Protein AF-D6Y9U5-F1 (afdb_monomer)

Nearest PDB structures (foldseek):
  7osi-assembly1_D  TM=5.802E-01  e=1.012E-02  Stutzerimonas stutzeri ATCC 14405 = CCUG 16156
  7o12-assembly1_E  TM=5.064E-01  e=4.466E-02  Stutzerimonas stutzeri ATCC 14405 = CCUG 16156
  8wtm-assembly1_A  TM=4.945E-01  e=1.383E+00  Arabidopsis thaliana
  8wto-assembly1_B  TM=4.761E-01  e=1.320E+00  Arabidopsis thaliana

Structure (mmCIF, N/CA/C/O backbone):
data_AF-D6Y9U5-F1
#
_entry.id   AF-D6Y9U5-F1
#
loop_
_atom_site.group_PDB
_atom_site.id
_atom_site.type_symbol
_atom_site.label_atom_id
_atom_site.label_alt_id
_atom_site.label_comp_id
_atom_site.label_asym_id
_atom_site.label_entity_id
_atom_site.label_seq_id
_atom_site.pdbx_PDB_ins_code
_atom_site.Cartn_x
_atom_site.Cartn_y
_atom_site.Cartn_z
_atom_site.occupancy
_atom_site.B_iso_or_equiv
_atom_site.auth_seq_id
_atom_site.auth_comp_id
_atom_site.auth_asym_id
_atom_site.auth_atom_id
_atom_site.pdbx_PDB_model_num
ATOM 1 N N . MET A 1 1 ? 11.293 12.606 24.340 1.00 44.22 1 MET A N 1
ATOM 2 C CA . MET A 1 1 ? 10.925 11.360 23.631 1.00 44.22 1 MET A CA 1
ATOM 3 C C . MET A 1 1 ? 11.020 10.216 24.625 1.00 44.22 1 MET A C 1
ATOM 5 O O . MET A 1 1 ? 12.122 9.838 24.990 1.00 44.22 1 MET A O 1
ATOM 9 N N . THR A 1 2 ? 9.896 9.723 25.141 1.00 50.06 2 THR A N 1
ATOM 10 C CA . THR A 1 2 ? 9.886 8.520 25.984 1.00 50.06 2 THR A CA 1
ATOM 11 C C . THR A 1 2 ? 10.223 7.314 25.112 1.00 50.06 2 THR A C 1
ATOM 13 O O . THR A 1 2 ? 9.558 7.066 24.105 1.00 50.06 2 THR A O 1
ATOM 16 N N . ILE A 1 3 ? 11.300 6.607 25.453 1.00 57.22 3 ILE A N 1
ATOM 17 C CA . ILE A 1 3 ? 11.737 5.406 24.739 1.00 57.22 3 ILE A CA 1
ATOM 18 C C . ILE A 1 3 ? 10.638 4.361 24.918 1.00 57.22 3 ILE A C 1
ATOM 20 O O . ILE A 1 3 ? 10.357 3.916 26.029 1.00 57.22 3 ILE A O 1
ATOM 24 N N . VAL A 1 4 ? 9.954 4.026 23.827 1.00 68.69 4 VAL A N 1
ATOM 25 C CA . VAL A 1 4 ? 8.901 3.012 23.846 1.00 68.69 4 VAL A CA 1
ATOM 26 C C . VAL A 1 4 ? 9.566 1.646 24.051 1.00 68.69 4 VAL A C 1
ATOM 28 O O . VAL A 1 4 ? 10.447 1.300 23.261 1.00 68.69 4 VAL A O 1
ATOM 31 N N . PRO A 1 5 ? 9.173 0.861 25.071 1.00 82.44 5 PRO A N 1
ATOM 32 C CA . PRO A 1 5 ? 9.830 -0.405 25.372 1.00 82.44 5 PRO A CA 1
ATOM 33 C C . PRO A 1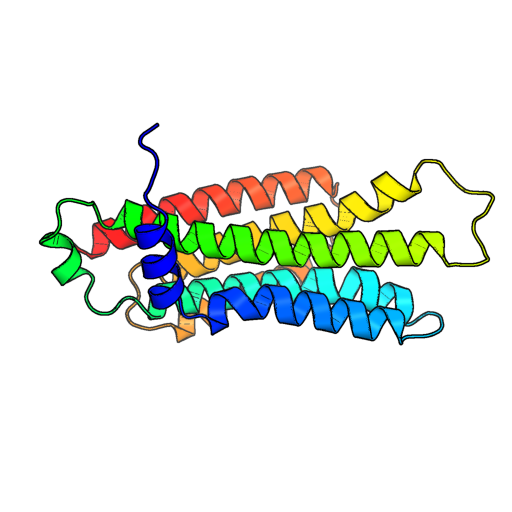 5 ? 9.652 -1.412 24.230 1.00 82.44 5 PRO A C 1
ATOM 35 O O . PRO A 1 5 ? 8.588 -1.499 23.614 1.00 82.44 5 PRO A O 1
ATOM 38 N N . VAL A 1 6 ? 10.693 -2.205 23.964 1.00 81.56 6 VAL A N 1
ATOM 39 C CA . VAL A 1 6 ? 10.717 -3.226 22.896 1.00 81.56 6 VAL A CA 1
ATOM 40 C C . VAL A 1 6 ? 9.576 -4.236 23.052 1.00 81.56 6 VAL A C 1
ATOM 42 O O . VAL A 1 6 ? 8.994 -4.688 22.065 1.00 81.56 6 VAL A O 1
ATOM 45 N N . GLU A 1 7 ? 9.195 -4.545 24.292 1.00 86.31 7 GLU A N 1
ATOM 46 C CA . GLU A 1 7 ? 8.076 -5.440 24.589 1.00 86.31 7 GLU A CA 1
ATOM 47 C C . GLU A 1 7 ? 6.741 -4.926 24.047 1.00 86.31 7 GLU A C 1
ATOM 49 O O . GLU A 1 7 ? 5.935 -5.716 23.549 1.00 86.31 7 GLU A O 1
ATOM 54 N N . LEU A 1 8 ? 6.533 -3.605 24.058 1.00 83.56 8 LEU A N 1
ATOM 55 C CA . LEU A 1 8 ? 5.323 -2.997 23.516 1.00 83.56 8 LEU A CA 1
ATOM 56 C C . LEU A 1 8 ? 5.253 -3.178 22.001 1.00 83.56 8 LEU A C 1
ATOM 58 O O . LEU A 1 8 ? 4.217 -3.576 21.475 1.00 83.56 8 LEU A O 1
ATOM 62 N N . TRP A 1 9 ? 6.363 -2.956 21.296 1.00 82.81 9 TRP A N 1
ATOM 63 C CA . TRP A 1 9 ? 6.421 -3.188 19.853 1.00 82.81 9 TRP A CA 1
ATOM 64 C C . TRP A 1 9 ? 6.192 -4.656 19.504 1.00 82.81 9 TRP A C 1
ATOM 66 O O . TRP A 1 9 ? 5.415 -4.959 18.601 1.00 82.81 9 TRP A O 1
ATOM 76 N N . ARG A 1 10 ? 6.784 -5.580 20.266 1.00 85.56 10 ARG A N 1
ATOM 77 C CA . ARG A 1 10 ? 6.560 -7.020 20.087 1.00 85.56 10 ARG A CA 1
ATOM 78 C C . ARG A 1 10 ? 5.093 -7.401 20.308 1.00 85.56 10 ARG A C 1
ATOM 80 O O . ARG A 1 10 ? 4.568 -8.242 19.576 1.00 85.56 10 ARG A O 1
ATOM 87 N N . HIS A 1 11 ? 4.433 -6.797 21.295 1.00 85.12 11 HIS A N 1
ATOM 88 C CA . HIS A 1 11 ? 3.010 -7.006 21.548 1.00 85.12 11 HIS A CA 1
ATOM 89 C C . HIS A 1 11 ? 2.147 -6.496 20.385 1.00 85.12 11 HIS A C 1
ATOM 91 O O . HIS A 1 11 ? 1.283 -7.226 19.894 1.00 85.12 11 HIS A O 1
ATOM 97 N N . GLU A 1 12 ? 2.416 -5.286 19.894 1.00 84.62 12 GLU A N 1
ATOM 98 C CA . GLU A 1 12 ? 1.674 -4.704 18.771 1.00 84.62 12 GLU A CA 1
ATOM 99 C C . GLU A 1 12 ? 1.878 -5.498 17.475 1.00 84.62 12 GLU A C 1
ATOM 101 O O . GLU A 1 12 ? 0.910 -5.760 16.762 1.00 84.62 12 GLU A O 1
ATOM 106 N N . MET A 1 13 ? 3.092 -5.995 17.210 1.00 84.12 13 MET A N 1
ATOM 107 C CA . MET A 1 13 ? 3.358 -6.867 16.058 1.00 84.12 13 MET A CA 1
ATOM 108 C C . MET A 1 13 ? 2.510 -8.145 16.085 1.00 84.12 13 MET A C 1
ATOM 110 O O . MET A 1 13 ? 1.981 -8.559 15.053 1.00 84.12 13 MET A O 1
ATOM 114 N N . ARG A 1 14 ? 2.335 -8.765 17.262 1.00 84.88 14 ARG A N 1
ATOM 115 C CA . ARG A 1 14 ? 1.472 -9.950 17.405 1.00 84.88 14 ARG A CA 1
ATOM 116 C C . ARG A 1 14 ? 0.004 -9.618 17.141 1.00 84.88 14 ARG A C 1
ATOM 118 O O . ARG A 1 14 ? -0.688 -10.428 16.527 1.00 84.88 14 ARG A O 1
ATOM 125 N N . ARG A 1 15 ? -0.460 -8.435 17.560 1.00 82.94 15 ARG A N 1
ATOM 126 C CA . ARG A 1 15 ? -1.848 -7.990 17.352 1.00 82.94 15 ARG A CA 1
ATOM 127 C C . ARG A 1 15 ? -2.155 -7.616 15.903 1.00 82.94 15 ARG A C 1
ATOM 129 O O . ARG A 1 15 ? -3.213 -8.004 15.415 1.00 82.94 15 ARG A O 1
ATOM 136 N N . CYS A 1 16 ? -1.227 -6.973 15.190 1.00 82.31 16 CYS A N 1
ATOM 137 C CA . CYS A 1 16 ? -1.361 -6.725 13.746 1.00 82.31 16 CYS A CA 1
ATOM 138 C C . CYS A 1 16 ? -1.531 -8.027 12.945 1.00 82.31 16 CYS A C 1
ATOM 140 O O . CYS A 1 16 ? -2.147 -8.037 11.882 1.00 82.31 16 CYS A O 1
ATOM 142 N N . GLY A 1 17 ? -1.006 -9.134 13.475 1.00 83.56 17 GLY A N 1
ATOM 143 C CA . GLY A 1 17 ? -0.941 -10.419 12.804 1.00 83.56 17 GLY A CA 1
ATOM 144 C C . GLY A 1 17 ? 0.347 -10.520 11.980 1.00 83.56 17 GLY A C 1
ATOM 145 O O . GLY A 1 17 ? 0.605 -9.661 11.135 1.00 83.56 17 GLY A O 1
ATOM 146 N N . PRO A 1 18 ? 1.156 -11.576 12.175 1.00 83.75 18 PRO A N 1
ATOM 147 C CA . PRO A 1 18 ? 2.437 -11.717 11.483 1.00 83.75 18 PRO A CA 1
ATOM 148 C C . PRO A 1 18 ? 2.266 -11.794 9.964 1.00 83.75 18 PRO A C 1
ATOM 150 O O . PRO A 1 18 ? 3.131 -11.328 9.235 1.00 83.75 18 PRO A O 1
ATOM 153 N N . VAL A 1 19 ? 1.126 -12.308 9.490 1.00 87.00 19 VAL A N 1
ATOM 154 C CA . VAL A 1 19 ? 0.792 -12.352 8.063 1.00 87.00 19 VAL A CA 1
ATOM 155 C C . VAL A 1 19 ? 0.717 -10.938 7.487 1.00 87.00 19 VAL A C 1
ATOM 157 O O . VAL A 1 19 ? 1.418 -10.649 6.534 1.00 87.00 19 VAL A O 1
ATOM 160 N N . ALA A 1 20 ? -0.031 -10.014 8.098 1.00 85.50 20 ALA A N 1
ATOM 161 C CA . ALA A 1 20 ? -0.183 -8.658 7.560 1.00 85.50 20 ALA A CA 1
ATOM 162 C C . ALA A 1 20 ? 1.144 -7.878 7.484 1.00 85.50 20 ALA A C 1
ATOM 164 O O . ALA A 1 20 ? 1.321 -7.047 6.598 1.00 85.50 20 ALA A O 1
ATOM 165 N N . LEU A 1 21 ? 2.084 -8.159 8.392 1.00 87.31 21 LEU A N 1
ATOM 166 C CA . LEU A 1 21 ? 3.417 -7.547 8.391 1.00 87.31 21 LEU A CA 1
ATOM 167 C C . LEU A 1 21 ? 4.407 -8.279 7.470 1.00 87.31 21 LEU A C 1
ATOM 169 O O . LEU A 1 21 ? 5.298 -7.650 6.907 1.00 87.31 21 LEU A O 1
ATOM 173 N N . GLY A 1 22 ? 4.260 -9.594 7.307 1.00 87.38 22 GLY A N 1
ATOM 174 C CA . GLY A 1 22 ? 5.133 -10.415 6.470 1.00 87.38 22 GLY A CA 1
ATOM 175 C C . GLY A 1 22 ? 4.792 -10.350 4.982 1.00 87.38 22 GLY A C 1
ATOM 176 O O . GLY A 1 22 ? 5.702 -10.354 4.156 1.00 87.38 22 GLY A O 1
ATOM 177 N N . THR A 1 23 ? 3.508 -10.245 4.621 1.00 88.25 23 THR A N 1
ATOM 178 C CA . THR A 1 23 ? 3.052 -10.289 3.221 1.00 88.25 23 THR A CA 1
ATOM 179 C C . THR A 1 23 ? 3.696 -9.218 2.332 1.00 88.25 23 THR A C 1
ATOM 181 O O . THR A 1 23 ? 4.151 -9.586 1.251 1.00 88.25 23 THR A O 1
ATOM 184 N N . PRO A 1 24 ? 3.821 -7.932 2.731 1.00 87.00 24 PRO A N 1
ATOM 185 C CA . PRO A 1 24 ? 4.478 -6.925 1.892 1.00 87.00 24 PRO A CA 1
ATOM 186 C C . PRO A 1 24 ? 5.929 -7.285 1.550 1.00 87.00 24 PRO A C 1
ATOM 188 O O . PRO A 1 24 ? 6.354 -7.145 0.405 1.00 87.00 24 PRO A O 1
ATOM 191 N N . VAL A 1 25 ? 6.672 -7.801 2.533 1.00 88.56 25 VAL A N 1
ATOM 192 C CA . VAL A 1 25 ? 8.072 -8.215 2.371 1.00 88.56 25 VAL A CA 1
ATOM 193 C C . VAL A 1 25 ? 8.164 -9.484 1.522 1.00 88.56 25 VAL A C 1
ATOM 195 O O . VAL A 1 25 ? 9.002 -9.556 0.630 1.00 88.56 25 VAL A O 1
ATOM 198 N N . ALA A 1 26 ? 7.288 -10.462 1.762 1.00 87.94 26 ALA A N 1
ATOM 199 C CA . ALA A 1 26 ? 7.251 -11.721 1.020 1.00 87.94 26 ALA A CA 1
ATOM 200 C C . ALA A 1 26 ? 6.883 -11.523 -0.458 1.00 87.94 26 ALA A C 1
ATOM 202 O O . ALA A 1 26 ? 7.465 -12.154 -1.336 1.00 87.94 26 ALA A O 1
ATOM 203 N N . VAL A 1 27 ? 5.939 -10.626 -0.753 1.00 87.06 27 VAL A N 1
ATOM 204 C CA . VAL A 1 27 ? 5.572 -10.289 -2.135 1.00 87.06 27 VAL A CA 1
ATOM 205 C C . VAL A 1 27 ? 6.715 -9.550 -2.825 1.00 87.06 27 VAL A C 1
ATOM 207 O O . VAL A 1 27 ? 7.047 -9.880 -3.961 1.00 87.06 27 VAL A O 1
ATOM 210 N N . ALA A 1 28 ? 7.358 -8.601 -2.137 1.00 85.88 28 ALA A N 1
ATOM 211 C CA . ALA A 1 28 ? 8.526 -7.899 -2.661 1.00 85.88 28 ALA A CA 1
ATOM 212 C C . ALA A 1 28 ? 9.696 -8.850 -2.962 1.00 85.88 28 ALA A C 1
ATOM 214 O O . ALA A 1 28 ? 10.287 -8.773 -4.037 1.00 85.88 28 ALA A O 1
ATOM 215 N N . SER A 1 29 ? 10.010 -9.772 -2.048 1.00 86.44 29 SER A N 1
ATOM 216 C CA . SER A 1 29 ? 11.091 -10.740 -2.241 1.00 86.44 29 SER A CA 1
ATOM 217 C C . SER A 1 29 ? 10.769 -11.753 -3.337 1.00 86.44 29 SER A C 1
ATOM 219 O O . SER A 1 29 ? 11.629 -12.039 -4.164 1.00 86.44 29 SER A O 1
ATOM 221 N N . CYS A 1 30 ? 9.531 -12.249 -3.406 1.00 87.00 30 CYS A N 1
ATOM 222 C CA . CYS A 1 30 ? 9.095 -13.144 -4.476 1.00 87.00 30 CYS A CA 1
ATOM 223 C C . CYS A 1 30 ? 9.181 -12.456 -5.845 1.00 87.00 30 CYS A C 1
ATOM 225 O O . CYS A 1 30 ? 9.744 -13.025 -6.778 1.00 87.00 30 CYS A O 1
ATOM 227 N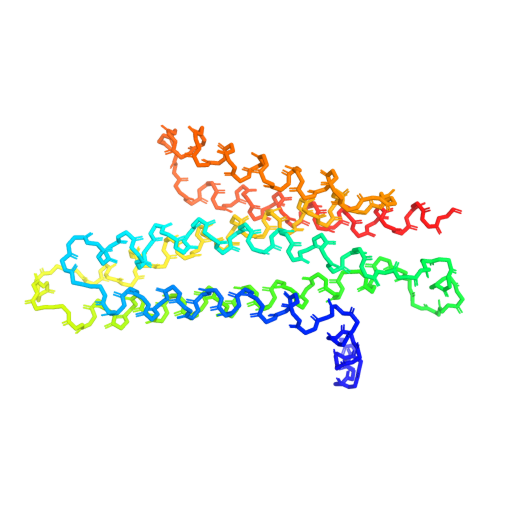 N . ALA A 1 31 ? 8.707 -11.212 -5.955 1.00 82.75 31 ALA A N 1
ATOM 228 C CA . ALA A 1 31 ? 8.798 -10.447 -7.194 1.00 82.75 31 ALA A CA 1
ATOM 229 C C . ALA A 1 31 ? 10.258 -10.190 -7.607 1.00 82.75 31 ALA A C 1
ATOM 231 O O . ALA A 1 31 ? 10.600 -10.375 -8.773 1.00 82.75 31 ALA A O 1
ATOM 232 N N . ALA A 1 32 ? 11.130 -9.850 -6.652 1.00 81.62 32 ALA A N 1
ATOM 233 C CA . ALA A 1 32 ? 12.563 -9.696 -6.897 1.00 81.62 32 ALA A CA 1
ATOM 234 C C . ALA A 1 32 ? 13.213 -11.003 -7.389 1.00 81.62 32 ALA A C 1
ATOM 236 O O . ALA A 1 32 ? 13.952 -10.989 -8.370 1.00 81.62 32 ALA A O 1
ATOM 237 N N . LEU A 1 33 ? 12.908 -12.142 -6.758 1.00 83.75 33 LEU A N 1
ATOM 238 C CA . LEU A 1 33 ? 13.423 -13.453 -7.168 1.00 83.75 33 LEU A CA 1
ATOM 239 C C . LEU A 1 33 ? 12.956 -13.832 -8.577 1.00 83.75 33 LEU A C 1
ATOM 241 O O . LEU A 1 33 ? 13.765 -14.238 -9.408 1.00 83.75 33 LEU A O 1
ATOM 245 N N . VAL A 1 34 ? 11.665 -13.661 -8.866 1.00 82.81 34 VAL A N 1
ATOM 246 C CA . VAL A 1 34 ? 11.098 -13.942 -10.192 1.00 82.81 34 VAL A CA 1
ATOM 247 C C . VAL A 1 34 ? 11.726 -13.039 -11.255 1.00 82.81 34 VAL A C 1
ATOM 249 O O . VAL A 1 34 ? 12.025 -13.510 -12.349 1.00 82.81 34 VAL A O 1
ATOM 252 N N . ALA A 1 35 ? 12.000 -11.772 -10.934 1.00 77.81 35 ALA A N 1
ATOM 253 C CA . ALA A 1 35 ? 12.681 -10.851 -11.838 1.00 77.81 35 ALA A CA 1
ATOM 254 C C . ALA A 1 35 ? 14.135 -11.258 -12.137 1.00 77.81 35 ALA A C 1
ATOM 256 O O . ALA A 1 35 ? 14.588 -11.075 -13.264 1.00 77.81 35 ALA A O 1
ATOM 257 N N . VAL A 1 36 ? 14.860 -11.828 -11.166 1.00 76.94 36 VAL A N 1
ATOM 258 C CA . VAL A 1 36 ? 16.224 -12.359 -11.370 1.00 76.94 36 VAL A CA 1
ATOM 259 C C . VAL A 1 36 ? 16.214 -13.592 -12.274 1.00 76.94 36 VAL A C 1
ATOM 261 O O . VAL A 1 36 ? 17.093 -13.745 -13.117 1.00 76.94 36 VAL A O 1
ATOM 264 N N . MET A 1 37 ? 15.209 -14.455 -12.121 1.00 80.38 37 MET A N 1
ATOM 265 C CA . MET A 1 37 ? 15.053 -15.670 -12.930 1.00 80.38 37 MET A CA 1
ATOM 266 C C . MET A 1 37 ? 14.526 -15.385 -14.344 1.00 80.38 37 MET A C 1
ATOM 268 O O . MET A 1 37 ? 14.593 -16.249 -15.218 1.00 80.38 37 MET A O 1
ATOM 272 N N . ALA A 1 38 ? 13.978 -14.192 -14.580 1.00 77.12 38 ALA A N 1
ATOM 273 C CA . ALA A 1 38 ? 13.418 -13.810 -15.864 1.00 77.12 38 ALA A CA 1
ATOM 274 C C . ALA A 1 38 ? 14.501 -13.333 -16.843 1.00 77.12 38 ALA A C 1
ATOM 276 O O . ALA A 1 38 ? 15.214 -12.361 -16.593 1.00 77.12 38 ALA A O 1
ATOM 277 N N . GLY A 1 39 ? 14.580 -13.990 -18.001 1.00 65.94 39 GLY A N 1
ATOM 278 C CA . GLY A 1 39 ? 15.402 -13.552 -19.129 1.00 65.94 39 GLY A CA 1
ATOM 279 C C . GLY A 1 39 ? 14.677 -12.573 -20.063 1.00 65.94 39 GLY A C 1
ATOM 280 O O . GLY A 1 39 ? 13.447 -12.546 -20.140 1.00 65.94 39 GLY A O 1
ATOM 281 N N . GLY A 1 40 ? 15.456 -11.793 -20.819 1.00 67.81 40 GLY A N 1
ATOM 282 C CA . GLY A 1 40 ? 14.965 -10.940 -21.910 1.00 67.81 40 GLY A CA 1
ATOM 283 C C . GLY A 1 40 ? 14.022 -9.809 -21.475 1.00 67.81 40 GLY A C 1
ATOM 284 O O . GLY A 1 40 ? 14.071 -9.336 -20.340 1.00 67.81 40 GLY A O 1
ATOM 285 N N . GLY A 1 41 ? 13.136 -9.377 -22.382 1.00 63.66 41 GLY A N 1
ATOM 286 C CA . GLY A 1 41 ? 12.218 -8.241 -22.172 1.00 63.66 41 GLY A CA 1
ATOM 287 C C . GLY A 1 41 ? 11.218 -8.404 -21.016 1.00 63.66 41 GLY A C 1
ATOM 288 O O . GLY A 1 41 ? 10.622 -7.427 -20.570 1.00 63.66 41 GLY A O 1
ATOM 289 N N . MET A 1 42 ? 11.064 -9.617 -20.473 1.00 71.69 42 MET A N 1
ATOM 290 C CA . MET A 1 42 ? 10.225 -9.878 -19.297 1.00 71.69 42 MET A CA 1
ATOM 291 C C . MET A 1 42 ? 10.842 -9.314 -18.004 1.00 71.69 42 MET A C 1
ATOM 293 O O . MET A 1 42 ? 10.120 -9.005 -17.053 1.00 71.69 42 MET A O 1
ATOM 297 N N . ARG A 1 43 ? 12.172 -9.146 -17.964 1.00 69.44 43 ARG A N 1
ATOM 298 C CA . ARG A 1 43 ? 12.913 -8.692 -16.780 1.00 69.44 43 ARG A CA 1
ATOM 299 C C . ARG A 1 43 ? 12.512 -7.286 -16.346 1.00 69.44 43 ARG A C 1
ATOM 301 O O . ARG A 1 43 ? 12.295 -7.065 -15.162 1.00 69.44 43 ARG A O 1
ATOM 308 N N . GLU A 1 44 ? 12.347 -6.353 -17.280 1.00 67.62 44 GLU A N 1
ATOM 309 C CA . GLU A 1 44 ? 11.953 -4.971 -16.964 1.00 67.62 44 GLU A CA 1
ATOM 310 C C . GLU A 1 44 ? 10.525 -4.902 -16.397 1.00 67.62 44 GLU A C 1
ATOM 312 O O . GLU A 1 44 ? 10.262 -4.235 -15.392 1.00 67.62 44 GLU A O 1
ATOM 317 N N . PHE A 1 45 ? 9.601 -5.662 -16.992 1.00 70.75 45 PHE A N 1
ATOM 318 C CA . PHE A 1 45 ? 8.227 -5.752 -16.506 1.00 70.75 45 PHE A CA 1
ATOM 319 C C . PHE A 1 45 ? 8.166 -6.318 -15.079 1.00 70.75 45 PHE A C 1
ATOM 321 O O . PHE A 1 45 ? 7.482 -5.751 -14.223 1.00 70.75 45 PHE A O 1
ATOM 328 N N . LEU A 1 46 ? 8.908 -7.395 -14.810 1.00 70.44 46 LEU A N 1
ATOM 329 C CA . LEU A 1 46 ? 8.914 -8.083 -13.517 1.00 70.44 46 LEU A CA 1
ATOM 330 C C . LEU A 1 46 ? 9.720 -7.349 -12.439 1.00 70.44 46 LEU A C 1
ATOM 332 O O . LEU A 1 46 ? 9.346 -7.411 -11.271 1.00 70.44 46 LEU A O 1
ATOM 336 N N . ALA A 1 47 ? 10.784 -6.634 -12.810 1.00 67.38 47 ALA A N 1
ATOM 337 C CA . ALA A 1 47 ? 11.630 -5.903 -11.867 1.00 67.38 47 ALA A CA 1
ATOM 338 C C . ALA A 1 47 ? 11.047 -4.540 -11.468 1.00 67.38 47 ALA A C 1
ATOM 340 O O . ALA A 1 47 ? 11.295 -4.077 -10.356 1.00 67.38 47 ALA A O 1
ATOM 341 N N . VAL A 1 48 ? 10.286 -3.886 -12.356 1.00 67.81 48 VAL A N 1
ATOM 342 C CA . VAL A 1 48 ? 9.886 -2.479 -12.162 1.00 67.81 48 VAL A CA 1
ATOM 343 C C . VAL A 1 48 ? 8.369 -2.293 -12.159 1.00 67.81 48 VAL A C 1
ATOM 345 O O . VAL A 1 48 ? 7.821 -1.719 -11.216 1.00 67.81 48 VAL A O 1
ATOM 348 N N . ARG A 1 49 ? 7.654 -2.792 -13.177 1.00 73.06 49 ARG A N 1
ATOM 349 C CA . ARG A 1 49 ? 6.207 -2.526 -13.322 1.00 73.06 49 ARG A CA 1
ATOM 350 C C . ARG A 1 49 ? 5.342 -3.374 -12.398 1.00 73.06 49 ARG A C 1
ATOM 352 O O . ARG A 1 49 ? 4.463 -2.835 -11.728 1.00 73.06 49 ARG A O 1
ATOM 359 N N . LEU A 1 50 ? 5.592 -4.681 -12.347 1.00 76.25 50 LEU A N 1
ATOM 360 C CA . LEU A 1 50 ? 4.832 -5.607 -11.510 1.00 76.25 50 LEU A CA 1
ATOM 361 C C . LEU A 1 50 ? 4.941 -5.244 -10.015 1.00 76.25 50 LEU A C 1
ATOM 363 O O . LEU A 1 50 ? 3.902 -5.113 -9.364 1.00 76.25 50 LEU A O 1
ATOM 367 N N . PRO A 1 51 ? 6.139 -4.992 -9.452 1.00 72.56 51 PRO A N 1
ATOM 368 C CA . PRO A 1 51 ? 6.264 -4.683 -8.032 1.00 72.56 51 PRO A CA 1
ATOM 369 C C . PRO A 1 51 ? 5.695 -3.304 -7.684 1.00 72.56 51 PRO A C 1
ATOM 371 O O . PRO A 1 51 ? 5.061 -3.148 -6.639 1.00 72.56 51 PRO A O 1
ATOM 374 N N . GLY A 1 52 ? 5.843 -2.328 -8.590 1.00 73.00 52 GLY A N 1
ATOM 375 C CA . GLY A 1 52 ? 5.254 -0.995 -8.451 1.00 73.00 52 GLY A CA 1
ATOM 376 C C . GLY A 1 52 ? 3.722 -0.993 -8.435 1.00 73.00 52 GLY A C 1
ATOM 377 O O . GLY A 1 52 ? 3.118 -0.064 -7.900 1.00 73.00 52 GLY A O 1
ATOM 378 N N . ALA A 1 53 ? 3.085 -2.039 -8.970 1.00 79.81 53 ALA A N 1
ATOM 379 C CA . ALA A 1 53 ? 1.642 -2.245 -8.897 1.00 79.81 53 ALA A CA 1
ATOM 380 C C . ALA A 1 53 ? 1.227 -3.137 -7.715 1.00 79.81 53 ALA A C 1
ATOM 382 O O . ALA A 1 53 ? 0.245 -2.833 -7.041 1.00 79.81 53 ALA A O 1
ATOM 383 N N . LEU A 1 54 ? 1.957 -4.220 -7.435 1.00 85.56 54 LEU A N 1
ATOM 384 C CA . LEU A 1 54 ? 1.574 -5.206 -6.418 1.00 85.56 54 LEU A CA 1
ATOM 385 C C . LEU A 1 54 ? 1.788 -4.715 -4.984 1.00 85.56 54 LEU A C 1
ATOM 387 O O . LEU A 1 54 ? 0.916 -4.920 -4.139 1.00 85.56 54 LEU A O 1
ATOM 391 N N . LEU A 1 55 ? 2.921 -4.066 -4.698 1.00 88.25 55 LEU A N 1
ATOM 392 C CA . LEU A 1 55 ? 3.258 -3.649 -3.334 1.00 88.25 55 LEU A CA 1
ATOM 393 C C . LEU A 1 55 ? 2.211 -2.681 -2.741 1.00 88.25 55 LEU A C 1
ATOM 395 O O . LEU A 1 55 ? 1.756 -2.938 -1.623 1.00 88.25 55 LEU A O 1
ATOM 399 N N . PRO A 1 56 ? 1.739 -1.648 -3.470 1.00 90.38 56 PRO A N 1
ATOM 400 C CA . PRO A 1 56 ? 0.686 -0.760 -2.979 1.00 90.38 56 PRO A CA 1
ATOM 401 C C . PRO A 1 56 ? -0.626 -1.480 -2.678 1.00 90.38 56 PRO A C 1
ATOM 403 O O . PRO A 1 56 ? -1.277 -1.188 -1.673 1.00 90.38 56 PRO A O 1
ATOM 406 N N . LEU A 1 57 ? -1.008 -2.437 -3.526 1.00 91.00 57 LEU A N 1
ATOM 407 C CA . LEU A 1 57 ? -2.241 -3.190 -3.336 1.00 91.00 57 LEU A CA 1
ATOM 408 C C . LEU A 1 57 ? -2.179 -4.033 -2.063 1.00 91.00 57 LEU A C 1
ATOM 410 O O . LEU A 1 57 ? -3.072 -3.963 -1.217 1.00 91.00 57 LEU A O 1
ATOM 414 N N . VAL A 1 58 ? -1.093 -4.790 -1.907 1.00 92.50 58 VAL A N 1
ATOM 415 C CA . VAL A 1 58 ? -0.844 -5.613 -0.720 1.00 92.50 58 VAL A CA 1
ATOM 416 C C . VAL A 1 58 ? -0.808 -4.742 0.532 1.00 92.50 58 VAL A C 1
ATOM 418 O O . VAL A 1 58 ? -1.409 -5.109 1.540 1.00 92.50 58 VAL A O 1
ATOM 421 N N . ALA A 1 59 ? -0.169 -3.573 0.462 1.00 92.38 59 ALA A N 1
ATOM 422 C CA . ALA A 1 59 ? -0.109 -2.620 1.561 1.00 92.38 59 ALA A CA 1
ATOM 423 C C . ALA A 1 59 ? -1.509 -2.148 1.993 1.00 92.38 59 ALA A C 1
ATOM 425 O O . ALA A 1 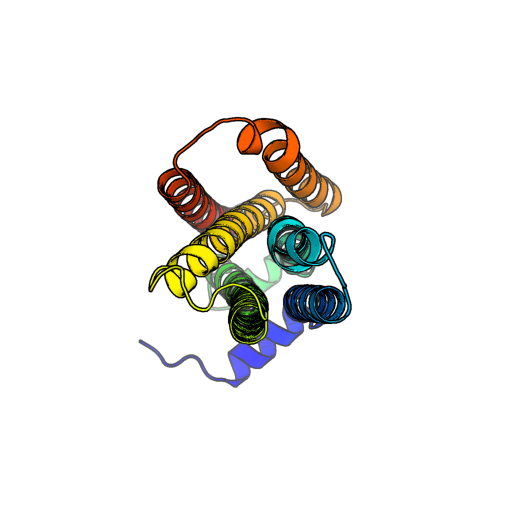59 ? -1.830 -2.191 3.181 1.00 92.38 59 ALA A O 1
ATOM 426 N N . GLY A 1 60 ? -2.368 -1.766 1.044 1.00 91.12 60 GLY A N 1
ATOM 427 C CA . GLY A 1 60 ? -3.738 -1.343 1.343 1.00 91.12 60 GLY A CA 1
ATOM 428 C C . GLY A 1 60 ? -4.610 -2.466 1.915 1.00 91.12 60 GLY A C 1
ATOM 429 O O . GLY A 1 60 ? -5.310 -2.256 2.905 1.00 91.12 60 GLY A O 1
ATOM 430 N N . VAL A 1 61 ? -4.534 -3.679 1.357 1.00 92.69 61 VAL A N 1
ATOM 431 C CA . VAL A 1 61 ? -5.300 -4.838 1.858 1.00 92.69 61 VAL A CA 1
ATOM 432 C C . VAL A 1 61 ? -4.824 -5.254 3.253 1.00 92.69 61 VAL A C 1
ATOM 434 O O . VAL A 1 61 ? -5.644 -5.518 4.135 1.00 92.69 61 VAL A O 1
ATOM 437 N N . CYS A 1 62 ? -3.511 -5.249 3.498 1.00 92.12 62 CYS A N 1
ATOM 438 C CA . CYS A 1 62 ? -2.961 -5.511 4.827 1.00 92.12 62 CYS A CA 1
ATOM 439 C C . CYS A 1 62 ? -3.394 -4.436 5.833 1.00 92.12 62 CYS A C 1
ATOM 441 O O . CYS A 1 62 ? -3.688 -4.781 6.973 1.00 92.12 62 CYS A O 1
ATOM 443 N N . ALA A 1 63 ? -3.510 -3.166 5.425 1.00 90.94 63 ALA A N 1
ATOM 444 C CA . ALA A 1 63 ? -4.012 -2.101 6.295 1.00 90.94 63 ALA A CA 1
ATOM 445 C C . ALA A 1 63 ? -5.452 -2.370 6.747 1.00 90.94 63 ALA A C 1
ATOM 447 O O . ALA A 1 63 ? -5.745 -2.273 7.939 1.00 90.94 63 ALA A O 1
ATOM 448 N N . VAL A 1 64 ? -6.326 -2.798 5.828 1.00 91.06 64 VAL A N 1
ATOM 449 C CA . VAL A 1 64 ? -7.695 -3.225 6.163 1.00 91.06 64 VAL A CA 1
ATOM 450 C C . VAL A 1 64 ? -7.672 -4.412 7.130 1.00 91.06 64 VAL A C 1
ATOM 452 O O . VAL A 1 64 ? -8.393 -4.400 8.124 1.00 91.06 64 VAL A O 1
ATOM 455 N N . GLY A 1 65 ? -6.814 -5.410 6.894 1.00 87.94 65 GLY A N 1
ATOM 456 C CA . GLY A 1 65 ? -6.676 -6.578 7.771 1.00 87.94 65 GLY A CA 1
ATOM 457 C C . GLY A 1 65 ? -6.174 -6.245 9.182 1.00 87.94 65 GLY A C 1
ATOM 458 O O . GLY A 1 65 ? -6.665 -6.817 10.155 1.00 87.94 65 GLY A O 1
ATOM 459 N N . VAL A 1 66 ? -5.235 -5.301 9.310 1.00 88.44 66 VAL A N 1
ATOM 460 C CA . VAL A 1 66 ? -4.736 -4.817 10.609 1.00 88.44 66 VAL A CA 1
ATOM 461 C C . VAL A 1 66 ? -5.852 -4.123 11.389 1.00 88.44 66 VAL A C 1
ATOM 463 O O . VAL A 1 66 ? -5.987 -4.376 12.583 1.00 88.44 66 VAL A O 1
ATOM 466 N N . MET A 1 67 ? -6.675 -3.303 10.727 1.00 86.12 67 MET A N 1
ATOM 467 C CA . MET A 1 67 ? -7.827 -2.648 11.363 1.00 86.12 67 MET A CA 1
ATOM 468 C C . MET A 1 67 ? -8.939 -3.648 11.717 1.00 86.12 67 MET A C 1
ATOM 470 O O . MET A 1 67 ? -9.514 -3.577 12.796 1.00 86.12 67 MET A O 1
ATOM 474 N N . ALA A 1 68 ? -9.210 -4.630 10.854 1.00 83.75 68 ALA A N 1
ATOM 475 C CA . ALA A 1 68 ? -10.250 -5.636 11.083 1.00 83.75 68 ALA A CA 1
ATOM 476 C C . ALA A 1 68 ? -9.941 -6.587 12.254 1.00 83.75 68 ALA A C 1
ATOM 478 O O . ALA A 1 68 ? -10.842 -7.230 12.788 1.00 83.75 68 ALA A O 1
ATOM 479 N N . ARG A 1 69 ? -8.668 -6.699 12.655 1.00 78.81 69 ARG A N 1
ATOM 480 C CA . ARG A 1 69 ? -8.230 -7.514 13.800 1.00 78.81 69 ARG A CA 1
ATOM 481 C C . ARG A 1 69 ? -8.438 -6.840 15.157 1.00 78.81 69 ARG A C 1
ATOM 483 O O . ARG A 1 69 ? -8.111 -7.440 16.184 1.00 78.81 69 ARG A O 1
ATOM 490 N N . GLU A 1 70 ? -8.964 -5.620 15.199 1.00 73.00 70 GLU A N 1
ATOM 491 C CA . GLU A 1 70 ? -9.243 -4.926 16.453 1.00 73.00 70 GLU A CA 1
ATOM 492 C C . GLU A 1 70 ? -10.554 -5.420 17.072 1.00 73.00 70 GLU A C 1
ATOM 494 O O . GLU A 1 70 ? -11.643 -4.932 16.794 1.00 73.00 70 GLU A O 1
ATOM 499 N N . VAL A 1 71 ? -10.431 -6.437 17.928 1.00 60.00 71 VAL A N 1
ATOM 500 C CA . VAL A 1 71 ? -11.544 -6.994 18.701 1.00 60.00 71 VAL A CA 1
ATOM 501 C C . VAL A 1 71 ? -11.762 -6.120 19.944 1.00 60.00 71 VAL A C 1
ATOM 503 O O . VAL A 1 71 ? -10.889 -6.055 20.810 1.00 60.00 71 VAL A O 1
ATOM 506 N N . MET A 1 72 ? -12.922 -5.462 20.021 1.00 63.81 72 MET A N 1
ATOM 507 C CA . MET A 1 72 ? -13.388 -4.579 21.108 1.00 63.81 72 MET A CA 1
ATOM 508 C C . MET A 1 72 ? -12.634 -3.236 21.283 1.00 63.81 72 MET A C 1
ATOM 510 O O . MET A 1 72 ? -11.842 -3.081 22.219 1.00 63.81 72 MET A O 1
ATOM 514 N N . PRO A 1 73 ? -12.951 -2.205 20.473 1.00 65.25 73 PRO A N 1
ATOM 515 C CA . PRO A 1 73 ? -12.501 -0.829 20.730 1.00 65.25 73 PRO A CA 1
ATOM 516 C C . PRO A 1 73 ? -13.033 -0.269 22.064 1.00 65.25 73 PRO A C 1
ATOM 518 O O . PRO A 1 73 ? -12.379 0.545 22.714 1.00 65.25 73 PRO A O 1
ATOM 521 N N . GLU A 1 74 ? -14.179 -0.764 22.536 1.00 66.62 74 GLU A N 1
ATOM 522 C CA . GLU A 1 74 ? -14.789 -0.381 23.817 1.00 66.62 74 GLU A CA 1
ATOM 523 C C . GLU A 1 74 ? -13.907 -0.732 25.024 1.00 66.62 74 GLU A C 1
ATOM 525 O O . GLU A 1 74 ? -13.813 0.049 25.969 1.00 66.62 74 GLU A O 1
ATOM 530 N N . LEU A 1 75 ? -13.186 -1.861 24.975 1.00 68.25 75 LEU A N 1
ATOM 531 C CA . LEU A 1 75 ? -12.242 -2.241 26.031 1.00 68.25 75 LEU A CA 1
ATOM 532 C C . LEU A 1 75 ? -11.013 -1.333 26.053 1.00 68.25 75 LEU A C 1
ATOM 534 O O . LEU A 1 75 ? -10.395 -1.182 27.099 1.00 68.25 75 LEU A O 1
ATOM 538 N N . GLN A 1 76 ? -10.656 -0.691 24.938 1.00 70.19 76 GLN A N 1
ATOM 539 C CA . GLN A 1 76 ? -9.534 0.250 24.916 1.00 70.19 76 GLN A CA 1
ATOM 540 C C . GLN A 1 76 ? -9.841 1.558 25.655 1.00 70.19 76 GLN A C 1
ATOM 542 O O . GLN A 1 76 ? -8.903 2.267 26.016 1.00 70.19 76 GLN A O 1
ATOM 547 N N . ARG A 1 77 ? -11.116 1.831 25.970 1.00 66.69 77 ARG A N 1
ATOM 548 C CA . ARG A 1 77 ? -11.530 2.966 26.809 1.00 66.69 77 ARG A CA 1
ATOM 549 C C . ARG A 1 77 ? -11.103 2.823 28.273 1.00 66.69 77 ARG A C 1
ATOM 551 O O . ARG A 1 77 ? -11.001 3.829 28.963 1.00 66.69 77 ARG A O 1
ATOM 558 N N . THR A 1 78 ? -10.852 1.603 28.758 1.00 75.75 78 THR A N 1
ATOM 559 C CA . THR A 1 78 ? -10.438 1.374 30.156 1.00 75.75 78 THR A CA 1
ATOM 560 C C . THR A 1 78 ? -8.937 1.574 30.373 1.00 75.75 78 THR A C 1
ATOM 562 O O . THR A 1 78 ? -8.472 1.591 31.512 1.00 75.75 78 THR A O 1
ATOM 565 N N . PHE A 1 79 ? -8.166 1.754 29.296 1.00 75.75 79 PHE A N 1
ATOM 566 C CA . PHE A 1 79 ? -6.724 1.960 29.362 1.00 75.75 79 PHE A CA 1
ATOM 567 C C . PHE A 1 79 ? -6.364 3.446 29.323 1.00 75.75 79 PHE A C 1
ATOM 569 O O . PHE A 1 79 ? -6.989 4.249 28.638 1.00 75.75 79 PHE A O 1
ATOM 576 N N . ALA A 1 80 ? -5.265 3.800 29.993 1.00 77.81 80 ALA A N 1
ATOM 577 C CA . ALA A 1 80 ? -4.745 5.169 30.023 1.00 77.81 80 ALA A CA 1
ATOM 578 C C . ALA A 1 80 ? -4.278 5.690 28.647 1.00 77.81 80 ALA A C 1
ATOM 580 O O . ALA A 1 80 ? -4.089 6.891 28.463 1.00 77.81 80 ALA A O 1
ATOM 581 N N . THR A 1 81 ? -4.049 4.802 27.673 1.00 79.00 81 THR A N 1
ATOM 582 C CA . THR A 1 81 ? -3.587 5.181 26.333 1.00 79.00 81 THR A CA 1
ATOM 583 C C . THR A 1 81 ? -4.760 5.376 25.375 1.00 79.00 81 THR A C 1
ATOM 585 O O . THR A 1 81 ? -5.488 4.411 25.134 1.00 79.00 81 THR A O 1
ATOM 588 N N . PRO A 1 82 ? -4.905 6.553 24.742 1.00 80.06 82 PRO A N 1
ATOM 589 C CA . PRO A 1 82 ? -6.012 6.806 23.829 1.00 80.06 82 PRO A CA 1
ATOM 590 C C . PRO A 1 82 ? -5.937 5.909 22.585 1.00 80.06 82 PRO A C 1
ATOM 592 O O . PRO A 1 82 ? -4.883 5.775 21.955 1.00 80.06 82 PRO A O 1
ATOM 595 N N . TYR A 1 83 ? -7.084 5.348 22.197 1.00 80.56 83 TYR A N 1
ATOM 596 C CA . TYR A 1 83 ? -7.259 4.472 21.033 1.00 80.56 83 TYR A CA 1
ATOM 597 C C . TYR A 1 83 ? -6.645 4.979 19.705 1.00 80.56 83 TYR A C 1
ATOM 599 O O . TYR A 1 83 ? -5.947 4.206 19.047 1.00 80.56 83 TYR A O 1
ATOM 607 N N . PRO A 1 84 ? -6.744 6.267 19.309 1.00 82.56 84 PRO A N 1
ATOM 608 C CA . PRO A 1 84 ? -6.089 6.742 18.082 1.00 82.56 84 PRO A CA 1
ATOM 609 C C . PRO A 1 84 ? -4.563 6.539 18.077 1.00 82.56 84 PRO A C 1
ATOM 611 O O . PRO A 1 84 ? -3.957 6.373 17.016 1.00 82.56 84 PRO A O 1
ATOM 614 N N . VAL A 1 85 ? -3.913 6.528 19.246 1.00 84.38 85 VAL A N 1
ATOM 615 C CA . VAL A 1 85 ? -2.457 6.338 19.346 1.00 84.38 85 VAL A CA 1
ATOM 616 C C . VAL A 1 85 ? -2.065 4.882 19.096 1.00 84.38 85 VAL A C 1
ATOM 618 O O . VAL A 1 85 ? -1.029 4.640 18.470 1.00 84.38 85 VAL A O 1
ATOM 621 N N . THR A 1 86 ? -2.875 3.915 19.534 1.00 85.31 86 THR A N 1
ATOM 622 C CA . THR A 1 86 ? -2.609 2.483 19.312 1.00 85.31 86 THR A CA 1
ATOM 623 C C . THR A 1 86 ? -2.820 2.118 17.842 1.00 85.31 86 THR A C 1
ATOM 625 O O . THR A 1 86 ? -1.918 1.547 17.226 1.00 85.31 86 THR A O 1
ATOM 628 N N . VAL A 1 87 ? -3.918 2.584 17.238 1.00 85.56 87 VAL A N 1
ATOM 629 C CA . VAL A 1 87 ? -4.198 2.461 15.795 1.00 85.56 87 VAL A CA 1
ATOM 630 C C . VAL A 1 87 ? -3.043 3.026 14.968 1.00 85.56 87 VAL A C 1
ATOM 632 O O . VAL A 1 87 ? -2.509 2.359 14.077 1.00 85.56 87 VAL A O 1
ATOM 635 N N . ARG A 1 88 ? -2.577 4.236 15.309 1.00 86.94 88 ARG A N 1
ATOM 636 C CA . ARG A 1 88 ? -1.464 4.878 14.601 1.00 86.94 88 ARG A CA 1
ATOM 637 C C . ARG A 1 88 ? -0.172 4.066 14.708 1.00 86.94 88 ARG A C 1
ATOM 639 O O . ARG A 1 88 ? 0.525 3.927 13.709 1.00 86.94 88 ARG A O 1
ATOM 646 N N . ARG A 1 89 ? 0.155 3.507 15.880 1.00 88.12 89 ARG A N 1
ATOM 647 C CA . ARG A 1 89 ? 1.349 2.653 16.058 1.00 88.12 89 ARG A CA 1
ATOM 648 C C . ARG A 1 89 ? 1.300 1.396 15.191 1.00 88.12 89 ARG A C 1
ATOM 650 O O . ARG A 1 89 ? 2.311 1.041 14.591 1.00 88.12 89 ARG A O 1
ATOM 657 N N . ARG A 1 90 ? 0.136 0.755 15.082 1.00 87.88 90 ARG A N 1
ATOM 658 C CA . ARG A 1 90 ? -0.050 -0.439 14.242 1.00 87.88 90 ARG A CA 1
ATOM 659 C C . ARG A 1 90 ? 0.072 -0.135 12.757 1.00 87.88 90 ARG A C 1
ATOM 661 O O . ARG A 1 90 ? 0.766 -0.856 12.044 1.00 87.88 90 ARG A O 1
ATOM 668 N N . LEU A 1 91 ? -0.537 0.959 12.305 1.00 87.62 91 LEU A N 1
ATOM 669 C CA . LEU A 1 91 ? -0.382 1.419 10.925 1.00 87.62 91 LEU A CA 1
ATOM 670 C C . LEU A 1 91 ? 1.076 1.792 10.624 1.00 87.62 91 LEU A C 1
ATOM 672 O O . LEU A 1 91 ? 1.568 1.462 9.551 1.00 87.62 91 LEU A O 1
ATOM 676 N N . TRP A 1 92 ? 1.807 2.375 11.579 1.00 89.88 92 TRP A N 1
ATOM 677 C CA . TRP A 1 92 ? 3.245 2.621 11.422 1.00 89.88 92 TRP A CA 1
ATOM 678 C C . TRP A 1 92 ? 4.071 1.340 11.285 1.00 89.88 92 TRP A C 1
ATOM 680 O O . TRP A 1 92 ? 4.988 1.321 10.470 1.00 89.88 92 TRP A O 1
ATOM 690 N N . LEU A 1 93 ? 3.745 0.262 12.008 1.00 89.62 93 LEU A N 1
ATOM 691 C CA . LEU A 1 93 ? 4.402 -1.038 11.798 1.00 89.62 93 LEU A CA 1
ATOM 692 C C . LEU A 1 93 ? 4.216 -1.538 10.365 1.00 89.62 93 LEU A C 1
ATOM 694 O O . LEU A 1 93 ? 5.163 -2.042 9.764 1.00 89.62 93 LEU A O 1
ATOM 698 N N . LEU A 1 94 ? 3.017 -1.364 9.807 1.00 90.12 94 LEU A N 1
ATOM 699 C CA . LEU A 1 94 ? 2.751 -1.720 8.419 1.00 90.12 94 LEU A CA 1
ATOM 700 C C . LEU A 1 94 ? 3.516 -0.817 7.442 1.00 90.12 94 LEU A C 1
ATOM 702 O O . LEU A 1 94 ? 4.098 -1.326 6.490 1.00 90.12 94 LEU A O 1
ATOM 706 N N . VAL A 1 95 ? 3.576 0.496 7.691 1.00 91.56 95 VAL A N 1
ATOM 707 C CA . VAL A 1 95 ? 4.382 1.431 6.883 1.00 91.56 95 VAL A CA 1
ATOM 708 C C . VAL A 1 95 ? 5.857 1.025 6.890 1.00 91.56 95 VAL A C 1
ATOM 710 O O . VAL A 1 95 ? 6.482 1.007 5.834 1.00 91.56 95 VAL A O 1
ATOM 713 N N . ILE A 1 96 ? 6.405 0.638 8.046 1.00 90.81 96 ILE A N 1
ATOM 714 C CA . ILE A 1 96 ? 7.784 0.143 8.158 1.00 90.81 96 ILE A CA 1
ATOM 715 C C . ILE A 1 96 ? 7.956 -1.155 7.360 1.00 90.81 96 ILE A C 1
ATOM 717 O O . ILE A 1 96 ? 8.897 -1.265 6.581 1.00 90.81 96 ILE A O 1
ATOM 721 N N . ALA A 1 97 ? 7.043 -2.121 7.501 1.00 89.19 97 ALA A N 1
ATOM 722 C CA . ALA A 1 97 ? 7.103 -3.388 6.769 1.00 89.19 97 ALA A CA 1
ATOM 723 C C . ALA A 1 97 ? 7.037 -3.194 5.243 1.00 89.19 97 ALA A C 1
ATOM 725 O O . ALA A 1 97 ? 7.787 -3.818 4.492 1.00 89.19 97 ALA A O 1
ATOM 726 N N . VAL A 1 98 ? 6.179 -2.288 4.778 1.00 88.31 98 VAL A N 1
ATOM 727 C CA . VAL A 1 98 ? 6.072 -1.913 3.362 1.00 88.31 98 VAL A CA 1
ATOM 728 C C . VAL A 1 98 ? 7.325 -1.173 2.895 1.00 88.31 98 VAL A C 1
ATOM 730 O O . VAL A 1 98 ? 7.812 -1.446 1.801 1.00 88.31 98 VAL A O 1
ATOM 733 N N . GLY A 1 99 ? 7.893 -0.300 3.732 1.00 87.31 99 GLY A N 1
ATOM 734 C CA . GLY A 1 99 ? 9.172 0.362 3.473 1.00 87.31 99 GLY A CA 1
ATOM 735 C C . GLY A 1 99 ? 10.329 -0.628 3.326 1.00 87.31 99 GLY A C 1
ATOM 736 O O . GLY A 1 99 ? 11.142 -0.483 2.416 1.00 87.31 99 GLY A O 1
ATOM 737 N N . LEU A 1 100 ? 10.365 -1.681 4.149 1.00 88.56 100 LEU A N 1
ATOM 738 C CA . LEU A 1 100 ? 11.323 -2.781 3.998 1.00 88.56 100 LEU A CA 1
ATOM 739 C C . LEU A 1 100 ? 11.119 -3.524 2.672 1.00 88.56 100 LEU A C 1
ATOM 741 O O . LEU A 1 100 ? 12.091 -3.767 1.962 1.00 88.56 100 LEU A O 1
ATOM 745 N N . GLY A 1 101 ? 9.871 -3.828 2.298 1.00 83.69 101 GLY A N 1
ATOM 746 C CA . GLY A 1 101 ? 9.553 -4.422 0.994 1.00 83.69 101 GLY A CA 1
ATOM 747 C C . GLY A 1 101 ? 10.010 -3.549 -0.182 1.00 83.69 101 GLY A C 1
ATOM 748 O O . GLY A 1 101 ? 10.657 -4.040 -1.105 1.00 83.69 101 GLY A O 1
ATOM 749 N N . ALA A 1 102 ? 9.760 -2.239 -0.123 1.00 85.25 102 ALA A N 1
ATOM 750 C CA . ALA A 1 102 ? 10.252 -1.283 -1.116 1.00 85.25 102 ALA A CA 1
ATOM 751 C C . ALA A 1 102 ? 11.792 -1.238 -1.163 1.00 85.25 102 ALA A C 1
ATOM 753 O O . ALA A 1 102 ? 12.370 -1.174 -2.246 1.00 85.25 102 ALA A O 1
ATOM 754 N N . GLY A 1 103 ? 12.456 -1.336 -0.007 1.00 83.88 103 GLY A N 1
ATOM 755 C CA . GLY A 1 103 ? 13.912 -1.440 0.093 1.00 83.88 103 GLY A CA 1
ATOM 756 C C . GLY A 1 103 ? 14.470 -2.693 -0.588 1.00 83.88 103 GLY A C 1
ATOM 757 O O . GLY A 1 103 ? 15.439 -2.592 -1.337 1.00 83.88 103 GLY A O 1
ATOM 758 N N . VAL A 1 104 ? 13.829 -3.854 -0.402 1.00 84.12 104 VAL A N 1
ATOM 759 C CA . VAL A 1 104 ? 14.193 -5.107 -1.097 1.00 84.12 104 VAL A CA 1
ATOM 760 C C . VAL A 1 104 ? 14.088 -4.940 -2.613 1.00 84.12 104 VAL A C 1
ATOM 762 O O . VAL A 1 104 ? 15.009 -5.318 -3.337 1.00 84.12 104 VAL A O 1
ATOM 765 N N . LEU A 1 105 ? 13.008 -4.323 -3.098 1.00 80.00 105 LEU A N 1
ATOM 766 C CA . LEU A 1 105 ? 12.832 -4.055 -4.526 1.00 80.00 105 LEU A CA 1
ATOM 767 C C . LEU A 1 105 ? 13.907 -3.102 -5.061 1.00 80.00 105 LEU A C 1
ATOM 769 O O . LEU A 1 105 ? 14.525 -3.402 -6.081 1.00 80.00 105 LEU A O 1
ATOM 773 N N . GLY A 1 106 ? 14.195 -2.012 -4.345 1.00 77.19 106 GLY A N 1
ATOM 774 C CA . GLY A 1 106 ? 15.251 -1.068 -4.717 1.00 77.19 106 GLY A CA 1
ATOM 775 C C . GLY A 1 106 ? 16.636 -1.716 -4.784 1.00 77.19 106 GLY A C 1
ATOM 776 O O . GLY A 1 106 ? 17.359 -1.511 -5.758 1.00 77.19 106 GLY A O 1
ATOM 777 N N . LEU A 1 107 ? 16.979 -2.558 -3.803 1.00 80.44 107 LEU A N 1
ATOM 778 C CA . LEU A 1 107 ? 18.232 -3.321 -3.798 1.00 80.44 107 LEU A CA 1
ATOM 779 C C . LEU A 1 107 ? 18.307 -4.303 -4.972 1.00 80.44 107 LEU A C 1
ATOM 781 O O . LEU A 1 107 ? 19.339 -4.384 -5.634 1.00 80.44 107 LEU A O 1
ATOM 785 N N . SER A 1 108 ? 17.218 -5.022 -5.260 1.00 75.19 108 SER A N 1
ATOM 786 C CA . SER A 1 108 ? 17.177 -5.978 -6.373 1.00 75.19 108 SER A CA 1
ATOM 787 C C . SER A 1 108 ? 17.333 -5.301 -7.738 1.00 75.19 108 SER A C 1
ATOM 789 O O . SER A 1 108 ? 18.071 -5.794 -8.592 1.00 75.19 108 SER A O 1
ATOM 791 N N . ALA A 1 109 ? 16.711 -4.134 -7.925 1.00 73.25 109 ALA A N 1
ATOM 792 C CA . ALA A 1 109 ? 16.835 -3.349 -9.145 1.00 73.25 109 ALA A CA 1
ATOM 793 C C . ALA A 1 109 ? 18.257 -2.786 -9.312 1.00 73.25 109 ALA A C 1
ATOM 795 O O . ALA A 1 109 ? 18.816 -2.858 -10.405 1.00 73.25 109 ALA A O 1
ATOM 796 N N . ALA A 1 110 ? 18.880 -2.312 -8.226 1.00 72.75 110 ALA A N 1
ATOM 797 C CA . ALA A 1 110 ? 20.269 -1.850 -8.238 1.00 72.75 110 ALA A CA 1
ATOM 798 C C . ALA A 1 110 ? 21.263 -2.982 -8.562 1.00 72.75 110 ALA A C 1
ATOM 800 O O . ALA A 1 110 ? 22.150 -2.810 -9.398 1.00 72.75 110 ALA A O 1
ATOM 801 N N . ALA A 1 111 ? 21.088 -4.165 -7.963 1.00 72.94 111 ALA A N 1
ATOM 802 C CA . ALA A 1 111 ? 21.913 -5.339 -8.258 1.00 72.94 111 ALA A CA 1
ATOM 803 C C . ALA A 1 111 ? 21.726 -5.833 -9.705 1.00 72.94 111 ALA A C 1
ATOM 805 O O . ALA A 1 111 ? 22.676 -6.268 -10.361 1.00 72.94 111 ALA A O 1
ATOM 806 N N . GLY A 1 112 ? 20.500 -5.734 -10.228 1.00 64.38 112 GLY A N 1
ATOM 807 C CA . GLY A 1 112 ? 20.194 -6.068 -11.612 1.00 64.38 112 GLY A CA 1
ATOM 808 C C . GLY A 1 112 ? 20.850 -5.127 -12.625 1.00 64.38 112 GLY A C 1
ATOM 809 O O . GLY A 1 112 ? 21.326 -5.600 -13.656 1.00 64.38 112 GLY A O 1
ATOM 810 N N . ALA A 1 113 ? 20.925 -3.830 -12.314 1.00 62.03 113 ALA A N 1
ATOM 811 C CA . ALA A 1 113 ? 21.613 -2.836 -13.138 1.00 62.03 113 ALA A CA 1
ATOM 812 C C . ALA A 1 113 ? 23.135 -3.066 -13.191 1.00 62.03 113 ALA A C 1
ATOM 814 O O . ALA A 1 113 ? 23.745 -2.869 -14.235 1.00 62.03 113 ALA A O 1
ATOM 815 N N . ALA A 1 114 ? 23.742 -3.549 -12.102 1.00 57.94 114 ALA A N 1
ATOM 816 C CA . ALA A 1 114 ? 25.184 -3.808 -12.025 1.00 57.94 114 ALA A CA 1
ATOM 817 C C . ALA A 1 114 ? 25.660 -5.051 -12.811 1.00 57.94 114 ALA A C 1
ATOM 819 O O . ALA A 1 114 ? 26.857 -5.220 -13.020 1.00 57.94 114 ALA A O 1
ATOM 820 N N . THR A 1 115 ? 24.749 -5.941 -13.215 1.00 56.88 115 THR A N 1
ATOM 821 C CA . THR A 1 115 ? 25.068 -7.259 -13.805 1.00 56.88 115 THR A CA 1
ATOM 822 C C . THR A 1 115 ? 24.668 -7.398 -15.279 1.00 56.88 115 THR A C 1
ATOM 824 O O . THR 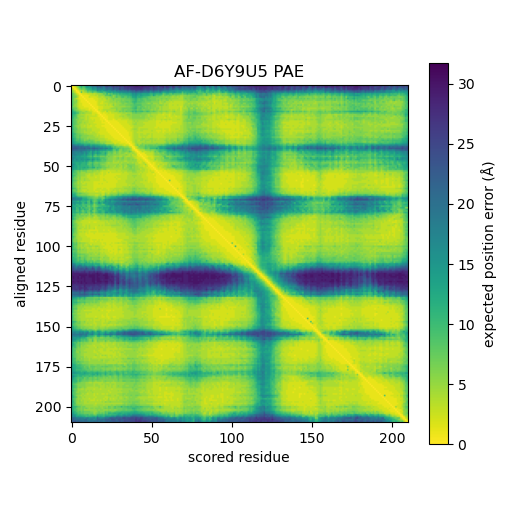A 1 115 ? 24.889 -8.449 -15.877 1.00 56.88 115 THR A O 1
ATOM 827 N N . GLY A 1 116 ? 24.062 -6.369 -15.881 1.00 50.22 116 GLY A N 1
ATOM 828 C CA . GLY A 1 116 ? 23.695 -6.362 -17.299 1.00 50.22 116 GLY A CA 1
ATOM 829 C C . GLY A 1 116 ? 24.893 -6.023 -18.201 1.00 50.22 116 GLY A C 1
ATOM 830 O O . GLY A 1 116 ? 25.551 -5.019 -17.943 1.00 50.22 116 GLY A O 1
ATOM 831 N N . PRO A 1 117 ? 25.176 -6.799 -19.265 1.00 44.22 117 PRO A N 1
ATOM 832 C CA . PRO A 1 117 ? 26.362 -6.594 -20.102 1.00 44.22 117 PRO A CA 1
ATOM 833 C C . PRO A 1 117 ? 26.309 -5.388 -21.067 1.00 44.22 117 PRO A C 1
ATOM 835 O O . PRO A 1 117 ? 27.295 -5.158 -21.754 1.00 44.22 117 PRO A O 1
ATOM 838 N N . ASP A 1 118 ? 25.237 -4.583 -21.100 1.00 45.22 118 ASP A N 1
ATOM 839 C CA . ASP A 1 118 ? 24.999 -3.630 -22.206 1.00 45.22 118 ASP A CA 1
ATOM 840 C C . ASP A 1 118 ? 24.967 -2.127 -21.861 1.00 45.22 118 ASP A C 1
ATOM 842 O O . ASP A 1 118 ? 24.588 -1.324 -22.708 1.00 45.22 118 ASP A O 1
ATOM 846 N N . VAL A 1 119 ? 25.388 -1.672 -20.674 1.00 46.75 119 VAL A N 1
ATOM 847 C CA . VAL A 1 119 ? 25.418 -0.215 -20.390 1.00 46.75 119 VAL A CA 1
ATOM 848 C C . VAL A 1 119 ? 26.680 0.207 -19.635 1.00 46.75 119 VAL A C 1
ATOM 850 O O . VAL A 1 119 ? 26.630 0.849 -18.593 1.00 46.75 119 VAL A O 1
ATOM 853 N N . ALA A 1 120 ? 27.851 -0.108 -20.187 1.00 36.91 120 ALA A N 1
ATOM 854 C CA . ALA A 1 120 ? 29.120 0.481 -19.740 1.00 36.91 120 ALA A CA 1
ATOM 855 C C . ALA A 1 120 ? 29.336 1.930 -20.248 1.00 36.91 120 ALA A C 1
ATOM 857 O O . ALA A 1 120 ? 30.434 2.465 -20.127 1.00 36.91 120 ALA A O 1
ATOM 858 N N . GLY A 1 121 ? 28.310 2.572 -20.825 1.00 39.91 121 GLY A N 1
ATOM 859 C CA . GLY A 1 121 ? 28.433 3.886 -21.466 1.00 39.91 121 GLY A CA 1
ATOM 860 C C . GLY A 1 121 ? 27.346 4.912 -21.150 1.00 39.91 121 GLY A C 1
ATOM 861 O O . GLY A 1 121 ? 27.446 6.022 -21.658 1.00 39.91 121 GLY A O 1
ATOM 862 N N . GLN A 1 122 ? 26.334 4.595 -20.332 1.00 36.62 122 GLN A N 1
ATOM 863 C CA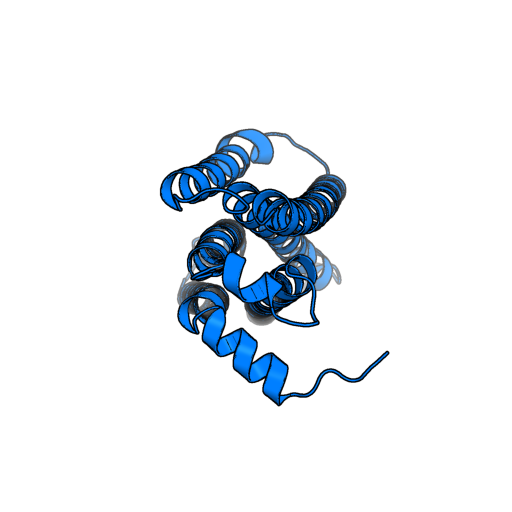 . GLN A 1 122 ? 25.243 5.537 -20.066 1.00 36.62 122 GLN A CA 1
ATOM 864 C C . GLN A 1 122 ? 24.988 5.716 -18.568 1.00 36.62 122 GLN A C 1
ATOM 866 O O . GLN A 1 122 ? 24.288 4.955 -17.909 1.00 36.62 122 GLN A O 1
ATOM 871 N N . ASP A 1 123 ? 25.590 6.802 -18.098 1.00 36.72 123 ASP A N 1
ATOM 872 C CA . ASP A 1 123 ? 25.143 7.668 -17.027 1.00 36.72 123 ASP A CA 1
ATOM 873 C C . ASP A 1 123 ? 25.293 7.182 -15.578 1.00 36.72 123 ASP A C 1
ATOM 875 O O . ASP A 1 123 ? 24.617 6.295 -15.057 1.00 36.72 123 ASP A O 1
ATOM 879 N N . THR A 1 124 ? 26.013 8.023 -14.843 1.00 39.25 124 THR A N 1
ATOM 880 C CA . THR A 1 124 ? 25.828 8.369 -13.425 1.00 39.25 124 THR A CA 1
ATOM 881 C C . THR A 1 124 ? 24.362 8.665 -13.007 1.00 39.25 124 THR A C 1
ATOM 883 O O . THR A 1 124 ? 24.114 9.026 -11.858 1.00 39.25 124 THR A O 1
ATOM 886 N N . ALA A 1 125 ? 23.374 8.467 -13.892 1.00 42.12 125 ALA A N 1
ATOM 887 C CA . ALA A 1 125 ? 21.929 8.513 -13.672 1.00 42.12 125 ALA A CA 1
ATOM 888 C C . ALA A 1 125 ? 21.301 7.162 -13.251 1.00 42.12 125 ALA A C 1
ATOM 890 O O . ALA A 1 125 ? 20.121 7.136 -12.888 1.00 42.12 125 ALA A O 1
ATOM 891 N N . GLY A 1 126 ? 22.056 6.054 -13.238 1.00 41.81 126 GLY A N 1
ATOM 892 C CA . GLY A 1 126 ? 21.549 4.721 -12.861 1.00 41.81 126 GLY A CA 1
ATOM 893 C C . GLY A 1 126 ? 20.932 4.641 -11.455 1.00 41.81 126 GLY A C 1
ATOM 894 O O . GLY A 1 126 ? 19.949 3.935 -11.242 1.00 41.81 126 GLY A O 1
ATOM 895 N N . SER A 1 127 ? 21.426 5.436 -10.501 1.00 42.69 127 SER A N 1
ATOM 896 C CA . SER A 1 127 ? 20.867 5.512 -9.142 1.00 42.69 127 SER A CA 1
ATOM 897 C C . SER A 1 127 ? 19.546 6.295 -9.103 1.00 42.69 127 SER A C 1
ATOM 899 O O . SER A 1 127 ? 18.595 5.892 -8.436 1.00 42.69 127 SER A O 1
ATOM 901 N N . GLY A 1 128 ? 19.463 7.410 -9.841 1.00 44.88 128 GLY A N 1
ATOM 902 C CA . GLY A 1 128 ? 18.286 8.289 -9.874 1.00 44.88 128 GLY A CA 1
ATOM 903 C C . GLY A 1 128 ? 17.105 7.691 -10.644 1.00 44.88 128 GLY A C 1
ATOM 904 O O . GLY A 1 128 ? 15.952 7.855 -10.236 1.00 44.88 128 GLY A O 1
ATOM 905 N N . ALA A 1 129 ? 17.389 6.935 -11.708 1.00 50.09 129 ALA A N 1
ATOM 906 C CA . ALA A 1 129 ? 16.380 6.262 -12.521 1.00 50.09 129 ALA A CA 1
ATOM 907 C C . ALA A 1 129 ? 15.651 5.136 -11.763 1.00 50.09 129 ALA A C 1
ATOM 909 O O . ALA A 1 129 ? 14.454 4.947 -11.966 1.00 50.09 129 ALA A O 1
ATOM 910 N N . VAL A 1 130 ? 16.336 4.434 -10.848 1.00 54.12 130 VAL A N 1
ATOM 911 C CA . VAL A 1 130 ? 15.768 3.337 -10.036 1.00 54.12 130 VAL A CA 1
ATOM 912 C C . VAL A 1 130 ? 15.086 3.845 -8.757 1.00 54.12 130 VAL A C 1
ATOM 914 O O . VAL A 1 130 ? 14.090 3.273 -8.310 1.00 54.12 130 VAL A O 1
ATOM 917 N N . LEU A 1 131 ? 15.553 4.961 -8.186 1.00 58.16 131 LEU A N 1
ATOM 918 C CA . LEU A 1 131 ? 14.927 5.582 -7.010 1.00 58.16 131 LEU A CA 1
ATOM 919 C C . LEU A 1 131 ? 13.535 6.157 -7.315 1.00 58.16 131 LEU A C 1
ATOM 921 O O . LEU A 1 131 ? 12.643 6.076 -6.474 1.00 58.16 131 LEU A O 1
ATOM 925 N N . SER A 1 132 ? 13.324 6.685 -8.523 1.00 66.31 132 SER A N 1
ATOM 926 C CA . SER A 1 132 ? 12.043 7.245 -8.984 1.00 66.31 132 SER A CA 1
ATOM 927 C C . SER A 1 132 ? 10.851 6.261 -8.911 1.00 66.31 132 SER A C 1
ATOM 929 O O . SER A 1 132 ? 9.855 6.581 -8.249 1.00 66.31 132 SER A O 1
ATOM 931 N N . PRO A 1 133 ? 10.907 5.051 -9.510 1.00 70.81 133 PRO A N 1
ATOM 932 C CA . PRO A 1 133 ? 9.798 4.096 -9.469 1.00 70.81 133 PRO A CA 1
ATOM 933 C C . PRO A 1 133 ? 9.565 3.520 -8.069 1.00 70.81 133 PRO A C 1
ATOM 935 O O . PRO A 1 133 ? 8.413 3.353 -7.668 1.00 70.81 133 PRO A O 1
ATOM 938 N N . VAL A 1 134 ? 10.627 3.2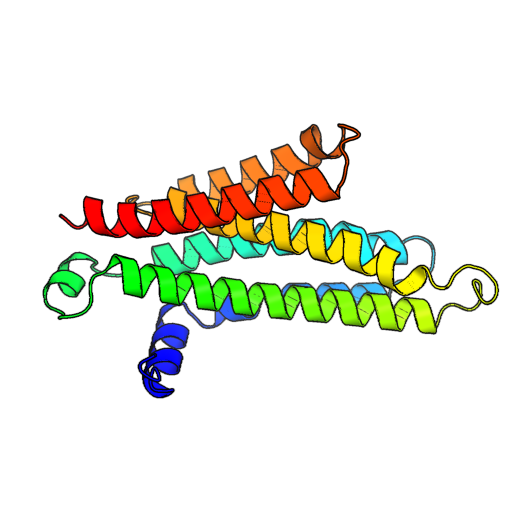73 -7.293 1.00 75.06 134 VAL A N 1
ATOM 939 C CA . VAL A 1 134 ? 10.509 2.784 -5.908 1.00 75.06 134 VAL A CA 1
ATOM 940 C C . VAL A 1 134 ? 9.867 3.846 -5.014 1.00 75.06 134 VAL A C 1
ATOM 942 O O . VAL A 1 134 ? 8.959 3.531 -4.245 1.00 75.06 134 VAL A O 1
ATOM 945 N N . ALA A 1 135 ? 10.271 5.112 -5.149 1.00 78.06 135 ALA A N 1
ATOM 946 C CA . ALA A 1 135 ? 9.675 6.222 -4.411 1.00 78.06 135 ALA A CA 1
ATOM 947 C C . ALA A 1 135 ? 8.200 6.432 -4.783 1.00 78.06 135 ALA A C 1
ATOM 949 O O . ALA A 1 135 ? 7.366 6.637 -3.901 1.00 78.06 135 ALA A O 1
ATOM 950 N N . SER A 1 136 ? 7.853 6.321 -6.070 1.00 81.44 136 SER A N 1
ATOM 951 C CA . SER A 1 136 ? 6.462 6.402 -6.532 1.00 81.44 136 SER A CA 1
ATOM 952 C C . SER A 1 136 ? 5.608 5.246 -5.993 1.00 81.44 136 SER A C 1
ATOM 954 O O . SER A 1 136 ? 4.505 5.470 -5.488 1.00 81.44 136 SER A O 1
ATOM 956 N N . ALA A 1 137 ? 6.136 4.018 -6.002 1.00 83.38 137 ALA A N 1
ATOM 957 C CA . ALA A 1 137 ? 5.470 2.854 -5.422 1.00 83.38 137 ALA A CA 1
ATOM 958 C C . ALA A 1 137 ? 5.299 2.988 -3.901 1.00 83.38 137 ALA A C 1
ATOM 960 O O . ALA A 1 137 ? 4.236 2.664 -3.370 1.00 83.38 137 ALA A O 1
ATOM 961 N N . ALA A 1 138 ? 6.301 3.510 -3.191 1.00 86.69 138 ALA A N 1
ATOM 962 C CA . ALA A 1 138 ? 6.216 3.779 -1.758 1.00 86.69 138 ALA A CA 1
ATOM 963 C C . ALA A 1 138 ? 5.164 4.855 -1.445 1.00 86.69 138 ALA A C 1
ATOM 965 O O . ALA A 1 138 ? 4.332 4.663 -0.557 1.00 86.69 138 ALA A O 1
ATOM 966 N N . ALA A 1 139 ? 5.139 5.946 -2.217 1.00 88.44 139 ALA A N 1
ATOM 967 C CA . ALA A 1 139 ? 4.140 7.005 -2.103 1.00 88.44 139 ALA A CA 1
ATOM 968 C C . ALA A 1 139 ? 2.718 6.471 -2.317 1.00 88.44 139 ALA A C 1
ATOM 970 O O . ALA A 1 139 ? 1.818 6.740 -1.519 1.00 88.44 139 ALA A O 1
ATOM 971 N N . PHE A 1 140 ? 2.521 5.663 -3.360 1.00 90.56 140 PHE A N 1
ATOM 972 C CA . PHE A 1 140 ? 1.223 5.065 -3.651 1.00 90.56 140 PHE A CA 1
ATOM 973 C C . PHE A 1 140 ? 0.818 4.003 -2.616 1.00 90.56 140 PHE A C 1
ATOM 975 O O . PHE A 1 140 ? -0.348 3.921 -2.234 1.00 90.56 140 PHE A O 1
ATOM 982 N N . SER A 1 141 ? 1.777 3.242 -2.084 1.00 92.44 141 SER A N 1
ATOM 983 C CA . SER A 1 141 ? 1.526 2.323 -0.969 1.00 92.44 141 SER A CA 1
ATOM 984 C C . SER A 1 141 ? 1.062 3.076 0.271 1.00 92.44 141 SER A C 1
ATOM 986 O O . SER A 1 141 ? 0.107 2.661 0.919 1.00 92.44 141 SER A O 1
ATOM 988 N N . LEU A 1 142 ? 1.685 4.216 0.577 1.00 92.25 142 LEU A N 1
ATOM 989 C CA . LEU A 1 142 ? 1.305 5.054 1.709 1.00 92.25 142 LEU A CA 1
ATOM 990 C C . LEU A 1 142 ? -0.116 5.618 1.541 1.00 92.25 142 LEU A C 1
ATOM 992 O O . LEU A 1 142 ? -0.886 5.621 2.504 1.00 92.25 142 LEU A O 1
ATOM 996 N N . LEU A 1 143 ? -0.497 6.003 0.318 1.00 93.06 143 LEU A N 1
ATOM 997 C CA . LEU A 1 143 ? -1.877 6.369 -0.012 1.00 93.06 143 LEU A CA 1
ATOM 998 C C . LEU A 1 143 ? -2.854 5.224 0.274 1.00 93.06 143 LEU A C 1
ATOM 1000 O O . LEU A 1 143 ? -3.852 5.443 0.958 1.00 93.06 143 LEU A O 1
ATOM 1004 N N . LEU A 1 144 ? -2.578 4.013 -0.219 1.00 94.06 144 LEU A N 1
ATOM 1005 C CA . LEU A 1 144 ? -3.481 2.871 -0.047 1.00 94.06 144 LEU A CA 1
ATOM 1006 C C . LEU A 1 144 ? -3.530 2.354 1.397 1.00 94.06 144 LEU A C 1
ATOM 1008 O O . LEU A 1 144 ? -4.595 1.923 1.835 1.00 94.06 144 LEU A O 1
ATOM 1012 N N . ILE A 1 145 ? -2.442 2.464 2.167 1.00 92.81 145 ILE A N 1
ATOM 1013 C CA . ILE A 1 145 ? -2.455 2.219 3.620 1.00 92.81 145 ILE A CA 1
ATOM 1014 C C . ILE A 1 145 ? -3.378 3.226 4.309 1.00 92.81 145 ILE A C 1
ATOM 1016 O O . ILE A 1 145 ? -4.233 2.829 5.102 1.00 92.81 145 ILE A O 1
ATOM 1020 N N . GLY A 1 146 ? -3.230 4.519 4.001 1.00 89.62 146 GLY A N 1
ATOM 1021 C CA . GLY A 1 146 ? -4.075 5.577 4.554 1.00 89.62 146 GLY A CA 1
ATOM 1022 C C . GLY A 1 146 ? -5.547 5.382 4.192 1.00 89.62 146 GLY A C 1
ATOM 1023 O O . GLY A 1 146 ? -6.409 5.458 5.064 1.00 89.62 146 GLY A O 1
ATOM 1024 N N . LEU A 1 147 ? -5.836 5.065 2.928 1.00 91.12 147 LEU A N 1
ATOM 1025 C CA . LEU A 1 147 ? -7.187 4.806 2.434 1.00 91.12 147 LEU A CA 1
ATOM 1026 C C . LEU A 1 147 ? -7.802 3.560 3.076 1.00 91.12 147 LEU A C 1
ATOM 1028 O O . LEU A 1 147 ? -8.932 3.629 3.551 1.00 91.12 147 LEU A O 1
ATOM 1032 N N . GLY A 1 148 ? -7.069 2.445 3.123 1.00 88.00 148 GLY A N 1
ATOM 1033 C CA . GLY A 1 148 ? -7.525 1.203 3.746 1.00 88.00 148 GLY A CA 1
ATOM 1034 C C . GLY A 1 148 ? -7.785 1.383 5.240 1.00 88.00 148 GLY A C 1
ATOM 1035 O O . GLY A 1 148 ? -8.842 0.991 5.732 1.00 88.00 148 GLY A O 1
ATOM 1036 N N . GLY A 1 149 ? -6.874 2.066 5.941 1.00 87.88 149 GLY A N 1
ATOM 1037 C CA . GLY A 1 149 ? -7.040 2.432 7.346 1.00 87.88 149 GLY A CA 1
ATOM 1038 C C . GLY A 1 149 ? -8.257 3.328 7.579 1.00 87.88 149 GLY A C 1
ATOM 1039 O O . GLY A 1 149 ? -9.071 3.045 8.450 1.00 87.88 149 GLY A O 1
ATOM 1040 N N . HIS A 1 150 ? -8.436 4.373 6.768 1.00 88.38 150 HIS A N 1
ATOM 1041 C CA . HIS A 1 150 ? -9.577 5.284 6.879 1.00 88.38 150 HIS A CA 1
ATOM 1042 C C . HIS A 1 150 ? -10.915 4.623 6.524 1.00 88.38 150 HIS A C 1
ATOM 1044 O O . HIS A 1 150 ? -11.929 4.909 7.153 1.00 88.38 150 HIS A O 1
ATOM 1050 N N . ALA A 1 151 ? -10.932 3.752 5.516 1.00 87.25 151 ALA A N 1
ATOM 1051 C CA . ALA A 1 151 ? -12.133 3.056 5.074 1.00 87.25 151 ALA A CA 1
ATOM 1052 C C . ALA A 1 151 ? -12.564 1.947 6.042 1.00 87.25 151 ALA A C 1
ATOM 1054 O O . ALA A 1 151 ? -13.758 1.651 6.112 1.00 87.25 151 ALA A O 1
ATOM 1055 N N . ALA A 1 152 ? -11.612 1.327 6.742 1.00 86.62 152 ALA A N 1
ATOM 1056 C CA . ALA A 1 152 ? -11.882 0.341 7.781 1.00 86.62 152 ALA A CA 1
ATOM 1057 C C . ALA A 1 152 ? -12.194 0.995 9.138 1.00 86.62 152 ALA A C 1
ATOM 1059 O O . ALA A 1 152 ? -12.940 0.421 9.927 1.00 86.62 152 ALA A O 1
ATOM 1060 N N . ALA A 1 153 ? -11.679 2.202 9.398 1.00 81.81 153 ALA A N 1
ATOM 1061 C CA . ALA A 1 153 ? -11.995 2.965 10.600 1.00 81.81 153 ALA A CA 1
ATOM 1062 C C . ALA A 1 153 ? -13.503 3.239 10.681 1.00 81.81 153 ALA A C 1
ATOM 1064 O O . ALA A 1 153 ? -14.059 3.953 9.843 1.00 81.81 153 ALA A O 1
ATOM 1065 N N . GLY A 1 154 ? -14.150 2.664 11.696 1.00 65.88 154 GLY A N 1
ATOM 1066 C CA . GLY A 1 154 ? -15.577 2.859 11.940 1.00 65.88 154 GLY A CA 1
ATOM 1067 C C . GLY A 1 154 ? -16.527 1.910 11.201 1.00 65.88 154 GLY A C 1
ATOM 1068 O O . GLY A 1 154 ? -17.746 2.004 11.306 1.00 65.88 154 GLY A O 1
ATOM 1069 N N . ARG A 1 155 ? -16.008 0.951 10.426 1.00 64.94 155 ARG A N 1
ATOM 1070 C CA . ARG A 1 155 ? -16.866 -0.022 9.735 1.00 64.94 155 ARG A CA 1
ATOM 1071 C C . ARG A 1 155 ? -16.765 -1.392 10.384 1.00 64.94 155 ARG A C 1
ATOM 1073 O O . ARG A 1 155 ? -15.686 -1.963 10.473 1.00 64.94 155 ARG A O 1
ATOM 1080 N N . ALA A 1 156 ? -17.917 -1.968 10.728 1.00 60.72 156 ALA A N 1
ATOM 1081 C CA . ALA A 1 156 ? -18.014 -3.341 11.227 1.00 60.72 156 ALA A CA 1
ATOM 1082 C C . ALA A 1 156 ? -17.654 -4.404 10.165 1.00 60.72 156 ALA A C 1
ATOM 1084 O O . ALA A 1 156 ? -17.464 -5.571 10.498 1.00 60.72 156 ALA A O 1
ATOM 1085 N N . GLN A 1 157 ? -17.571 -4.025 8.882 1.00 73.25 157 GLN A N 1
ATOM 1086 C CA . GLN A 1 157 ? -17.351 -4.955 7.775 1.00 73.25 157 GLN A CA 1
ATOM 1087 C C . GLN A 1 157 ? -16.083 -4.610 6.971 1.00 73.25 157 GLN A C 1
ATOM 1089 O O . GLN A 1 157 ? -16.013 -3.534 6.371 1.00 73.25 157 GLN A O 1
ATOM 1094 N N . PRO A 1 158 ? -15.103 -5.532 6.875 1.00 79.62 158 PRO A N 1
ATOM 1095 C CA . PRO A 1 158 ? -13.857 -5.306 6.135 1.00 79.62 158 PRO A CA 1
ATOM 1096 C C . PRO A 1 158 ? -14.019 -5.381 4.607 1.00 79.62 158 PRO A C 1
ATOM 1098 O O . PRO A 1 158 ? -13.217 -4.804 3.872 1.00 79.62 158 PRO A O 1
ATOM 1101 N N . GLY A 1 159 ? -15.067 -6.052 4.115 1.00 83.50 159 GLY A N 1
ATOM 1102 C CA . GLY A 1 159 ? -15.358 -6.221 2.684 1.00 83.50 159 GLY A CA 1
ATOM 1103 C C . GLY A 1 159 ? -15.404 -4.913 1.876 1.00 83.50 159 GLY A C 1
ATOM 1104 O O . GLY A 1 159 ? -14.621 -4.766 0.935 1.00 83.50 159 GLY A O 1
ATOM 1105 N N . PRO A 1 160 ? -16.251 -3.926 2.232 1.00 84.75 160 PRO A N 1
ATOM 1106 C CA . PRO A 1 160 ? -16.328 -2.660 1.499 1.00 84.7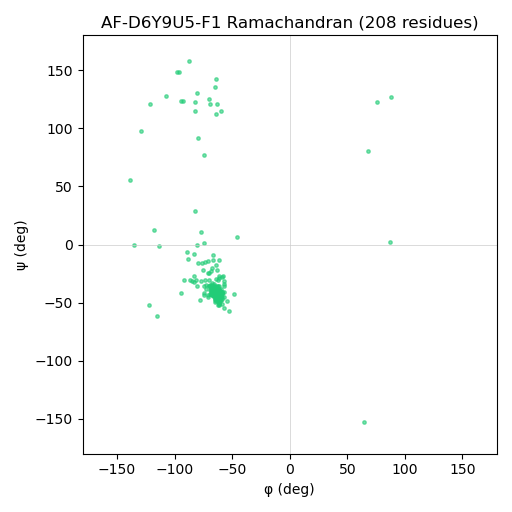5 160 PRO A CA 1
ATOM 1107 C C . PRO A 1 160 ? -15.030 -1.840 1.559 1.00 84.75 160 PRO A C 1
ATOM 1109 O O . PRO A 1 160 ? -14.714 -1.123 0.612 1.00 84.75 160 PRO A O 1
ATOM 1112 N N . ALA A 1 161 ? -14.246 -1.952 2.636 1.00 86.31 161 ALA A N 1
ATOM 1113 C CA . ALA A 1 161 ? -12.961 -1.263 2.746 1.00 86.31 161 ALA A CA 1
ATOM 1114 C C . ALA A 1 161 ? -11.918 -1.844 1.776 1.00 86.31 161 ALA A C 1
ATOM 1116 O O . ALA A 1 161 ? -11.228 -1.088 1.093 1.00 86.31 161 ALA A O 1
ATOM 1117 N N . ALA A 1 162 ? -11.850 -3.173 1.651 1.00 88.56 162 ALA A N 1
ATOM 1118 C CA . ALA A 1 162 ? -10.989 -3.828 0.667 1.00 88.56 162 ALA A CA 1
ATOM 1119 C C . ALA A 1 162 ? -11.414 -3.497 -0.774 1.00 88.56 162 ALA A C 1
ATOM 1121 O O . ALA A 1 162 ? -10.558 -3.228 -1.616 1.00 88.56 162 ALA A O 1
ATOM 1122 N N . ALA A 1 163 ? -12.722 -3.435 -1.047 1.00 90.00 163 ALA A N 1
ATOM 1123 C CA . ALA A 1 163 ? -13.233 -3.017 -2.351 1.00 90.00 163 ALA A CA 1
ATOM 1124 C C . ALA A 1 163 ? -12.781 -1.591 -2.714 1.00 90.00 163 ALA A C 1
ATOM 1126 O O . ALA A 1 163 ? -12.352 -1.369 -3.841 1.00 90.00 163 ALA A O 1
ATOM 1127 N N . LEU A 1 164 ? -12.788 -0.649 -1.762 1.00 90.00 164 LEU A N 1
ATOM 1128 C CA . LEU A 1 164 ? -12.288 0.717 -1.982 1.00 90.00 164 LEU A CA 1
ATOM 1129 C C . LEU A 1 164 ? -10.781 0.771 -2.273 1.00 90.00 164 LEU A C 1
ATOM 1131 O O . LEU A 1 164 ? -10.336 1.569 -3.096 1.00 90.00 164 LEU A O 1
ATOM 1135 N N . VAL A 1 165 ? -9.987 -0.082 -1.624 1.00 92.38 165 VAL A N 1
ATOM 1136 C CA . VAL A 1 165 ? -8.555 -0.211 -1.932 1.00 92.38 165 VAL A CA 1
ATOM 1137 C C . VAL A 1 165 ? -8.363 -0.751 -3.350 1.00 92.38 165 VAL A C 1
ATOM 1139 O O . VAL A 1 165 ? -7.579 -0.188 -4.113 1.00 92.38 165 VAL A O 1
ATOM 1142 N N . MET A 1 166 ? -9.106 -1.797 -3.728 1.00 92.69 166 MET A N 1
ATOM 1143 C CA . MET A 1 166 ? -9.057 -2.379 -5.074 1.00 92.69 166 MET A CA 1
ATOM 1144 C C . MET A 1 166 ? -9.481 -1.377 -6.152 1.00 92.69 166 MET A C 1
ATOM 1146 O O . MET A 1 166 ? -8.838 -1.298 -7.197 1.00 92.69 166 MET A O 1
ATOM 1150 N N . THR A 1 167 ? -10.537 -0.595 -5.918 1.00 91.69 167 THR A N 1
ATOM 1151 C CA . THR A 1 167 ? -11.002 0.405 -6.888 1.00 91.69 167 THR A CA 1
ATOM 1152 C C . THR A 1 167 ? -10.013 1.553 -7.032 1.00 91.69 167 THR A C 1
ATOM 1154 O O . THR A 1 167 ? -9.722 1.940 -8.159 1.00 91.69 167 THR A O 1
ATOM 1157 N N . ALA A 1 168 ? -9.437 2.059 -5.937 1.00 92.19 168 ALA A N 1
ATOM 1158 C CA . ALA A 1 168 ? -8.386 3.076 -5.998 1.00 92.19 168 ALA A CA 1
ATOM 1159 C C . ALA A 1 168 ? -7.129 2.556 -6.715 1.00 92.19 168 ALA A C 1
ATOM 1161 O O . ALA A 1 168 ? -6.518 3.273 -7.510 1.00 92.19 168 ALA A O 1
ATOM 1162 N N . TRP A 1 169 ? -6.778 1.290 -6.482 1.00 94.44 169 TRP A N 1
ATOM 1163 C CA . TRP A 1 169 ? -5.698 0.611 -7.186 1.00 94.44 169 TRP A CA 1
ATOM 1164 C C . TRP A 1 169 ? -5.947 0.518 -8.698 1.00 94.44 169 TRP A C 1
ATOM 1166 O O . TRP A 1 169 ? -5.102 0.945 -9.486 1.00 94.44 169 TRP A O 1
ATOM 1176 N N . LEU A 1 170 ? -7.129 0.052 -9.111 1.00 91.31 170 LEU A N 1
ATOM 1177 C CA . LEU A 1 170 ? -7.518 -0.012 -10.524 1.00 91.31 170 LEU A CA 1
ATOM 1178 C C . LEU A 1 170 ? -7.600 1.375 -11.166 1.00 91.31 170 LEU A C 1
ATOM 1180 O O . LEU A 1 170 ? -7.108 1.559 -12.275 1.00 91.31 170 LEU A O 1
ATOM 1184 N N . ALA A 1 171 ? -8.171 2.362 -10.474 1.00 90.19 171 ALA A N 1
ATOM 1185 C CA . ALA A 1 171 ? -8.263 3.734 -10.966 1.00 90.19 171 ALA A CA 1
ATOM 1186 C C . ALA A 1 171 ? -6.872 4.325 -11.230 1.00 90.19 171 ALA A C 1
ATOM 1188 O O . ALA A 1 171 ? -6.666 4.999 -12.242 1.00 90.19 171 ALA A O 1
ATOM 1189 N N . LYS A 1 172 ? -5.893 4.018 -10.369 1.00 87.19 172 LYS A N 1
ATOM 1190 C CA . LYS A 1 172 ? -4.507 4.425 -10.595 1.00 87.19 172 LYS A CA 1
ATOM 1191 C C . LYS A 1 172 ? -3.953 3.819 -11.886 1.00 87.19 172 LYS A C 1
ATOM 1193 O O . LYS A 1 172 ? -3.461 4.555 -12.735 1.00 87.19 172 LYS A O 1
ATOM 1198 N N . LEU A 1 173 ? -4.068 2.502 -12.052 1.00 85.38 173 LEU A N 1
ATOM 1199 C CA . LEU A 1 173 ? -3.485 1.783 -13.194 1.00 85.38 173 LEU A CA 1
ATOM 1200 C C . LEU A 1 173 ? -4.182 2.067 -14.532 1.00 85.38 173 LEU A C 1
ATOM 1202 O O . LEU A 1 173 ? -3.538 2.092 -15.581 1.00 85.38 173 LEU A O 1
ATOM 1206 N N . LEU A 1 174 ? -5.504 2.239 -14.516 1.00 86.50 174 LEU A N 1
ATOM 1207 C CA . LEU A 1 174 ? -6.305 2.378 -15.733 1.00 86.50 174 LEU A CA 1
ATOM 1208 C C . LEU A 1 174 ? -6.481 3.832 -16.167 1.00 86.50 174 LEU A C 1
ATOM 1210 O O . LEU A 1 174 ? -6.598 4.080 -17.364 1.00 86.50 174 LEU A O 1
ATOM 1214 N N . VAL A 1 175 ? -6.492 4.775 -15.220 1.00 88.19 175 VAL A N 1
ATOM 1215 C CA . VAL A 1 175 ? -6.808 6.184 -15.490 1.00 88.19 175 VAL A CA 1
ATOM 1216 C C . VAL A 1 175 ? -5.604 7.080 -15.222 1.00 88.19 175 VAL A C 1
ATOM 1218 O O . VAL A 1 175 ? -5.110 7.712 -16.150 1.00 88.19 175 VAL A O 1
ATOM 1221 N N . LEU A 1 176 ? -5.098 7.127 -13.984 1.00 82.56 176 LEU A N 1
ATOM 1222 C CA . LEU A 1 176 ? -4.042 8.084 -13.612 1.00 82.56 176 LEU A CA 1
ATOM 1223 C C . LEU A 1 176 ? -2.722 7.826 -14.339 1.00 82.56 176 LEU A C 1
ATOM 1225 O O . LEU A 1 176 ? -2.105 8.777 -14.806 1.00 82.56 176 LEU A O 1
ATOM 1229 N N . ASP A 1 177 ? -2.326 6.563 -14.503 1.00 84.12 177 ASP A N 1
ATOM 1230 C CA . ASP A 1 177 ? -1.100 6.200 -15.227 1.00 84.12 177 ASP A CA 1
ATOM 1231 C C . ASP A 1 177 ? -1.174 6.521 -16.736 1.00 84.12 177 ASP A C 1
ATOM 1233 O O . ASP A 1 177 ? -0.168 6.432 -17.438 1.00 84.12 177 ASP A O 1
ATOM 1237 N N . ARG A 1 178 ? -2.350 6.904 -17.260 1.00 84.81 178 ARG A N 1
ATOM 1238 C CA . ARG A 1 178 ? -2.525 7.361 -18.651 1.00 84.81 178 ARG A CA 1
ATOM 1239 C C . ARG A 1 178 ? -2.307 8.859 -18.821 1.00 84.81 178 ARG A C 1
ATOM 1241 O O . ARG A 1 178 ? -2.191 9.321 -19.953 1.00 84.81 178 ARG A O 1
ATOM 1248 N N . ILE A 1 179 ? -2.253 9.612 -17.725 1.00 85.12 179 ILE A N 1
ATOM 1249 C CA . ILE A 1 179 ? -2.077 11.060 -17.752 1.00 85.12 179 ILE A CA 1
ATOM 1250 C C . ILE A 1 179 ? -0.577 11.356 -17.608 1.00 85.12 179 ILE A C 1
ATOM 1252 O O . ILE A 1 179 ? 0.027 10.929 -16.621 1.00 85.12 179 ILE A O 1
ATOM 1256 N N . PRO A 1 180 ? 0.049 12.090 -18.548 1.00 78.81 180 PRO A N 1
ATOM 1257 C CA . PRO A 1 180 ? 1.466 12.435 -18.477 1.00 78.81 180 PRO A CA 1
ATOM 1258 C C . PRO A 1 180 ? 1.692 13.532 -17.426 1.00 78.81 180 PRO A C 1
ATOM 1260 O O . PRO A 1 180 ? 1.838 14.711 -17.742 1.00 78.81 180 PRO A O 1
ATOM 1263 N N . LEU A 1 181 ? 1.674 13.142 -16.153 1.00 80.31 181 LEU A N 1
ATOM 1264 C CA . LEU A 1 181 ? 1.939 14.018 -15.017 1.00 80.31 181 LEU A CA 1
ATOM 1265 C C . LEU A 1 181 ? 3.394 13.876 -14.551 1.00 80.31 181 LEU A C 1
ATOM 1267 O O . LEU A 1 181 ? 3.964 12.783 -14.619 1.00 80.31 181 LEU A O 1
ATOM 1271 N N . PRO A 1 182 ? 4.000 14.949 -14.014 1.00 82.38 182 PRO A N 1
ATOM 1272 C CA . PRO A 1 182 ? 5.325 14.863 -13.419 1.00 82.38 182 PRO A CA 1
ATOM 1273 C C . PRO A 1 182 ? 5.301 13.919 -12.208 1.00 82.38 182 PRO A C 1
ATOM 1275 O O . PRO A 1 182 ? 4.589 14.153 -11.227 1.00 82.38 182 PRO A O 1
ATOM 1278 N N . SER A 1 183 ? 6.108 12.856 -12.262 1.00 78.38 183 SER A N 1
ATOM 1279 C CA . SER A 1 183 ? 6.123 11.766 -11.272 1.00 78.38 183 SER A CA 1
ATOM 1280 C C . SER A 1 183 ? 6.377 12.248 -9.841 1.00 78.38 183 SER A C 1
ATOM 1282 O O . SER A 1 183 ? 5.773 11.735 -8.898 1.00 78.38 183 SER A O 1
ATOM 1284 N N . ALA A 1 184 ? 7.212 13.277 -9.678 1.00 80.62 184 ALA A N 1
ATOM 1285 C CA . ALA A 1 184 ? 7.496 13.896 -8.387 1.00 80.62 184 ALA A CA 1
ATOM 1286 C C . ALA A 1 184 ? 6.253 14.557 -7.766 1.00 80.62 184 ALA A C 1
ATOM 1288 O O . ALA A 1 184 ? 5.999 14.387 -6.574 1.00 80.62 184 ALA A O 1
ATOM 1289 N N . ALA A 1 185 ? 5.445 15.259 -8.568 1.00 83.00 185 ALA A N 1
ATOM 1290 C CA . ALA A 1 185 ? 4.225 15.902 -8.083 1.00 83.00 185 ALA A CA 1
ATOM 1291 C C . ALA A 1 185 ? 3.166 14.865 -7.687 1.00 83.00 185 ALA A C 1
ATOM 1293 O O . ALA A 1 185 ? 2.508 15.015 -6.661 1.00 83.00 185 ALA A O 1
ATOM 1294 N N . VAL A 1 186 ? 3.044 13.781 -8.460 1.00 85.06 186 VAL A N 1
ATOM 1295 C CA . VAL A 1 186 ? 2.128 12.671 -8.150 1.00 85.06 186 VAL A CA 1
ATOM 1296 C C . VAL A 1 186 ? 2.548 11.961 -6.861 1.00 85.06 186 VAL A C 1
ATOM 1298 O O . VAL A 1 186 ? 1.713 11.720 -5.990 1.00 85.06 186 VAL A O 1
ATOM 1301 N N . ALA A 1 187 ? 3.843 11.678 -6.688 1.00 85.56 187 ALA A N 1
ATOM 1302 C CA . ALA A 1 187 ? 4.362 11.077 -5.460 1.00 85.56 187 ALA A CA 1
ATOM 1303 C C . ALA A 1 187 ? 4.153 11.992 -4.238 1.00 85.56 187 ALA A C 1
ATOM 1305 O O . ALA A 1 187 ? 3.726 11.524 -3.179 1.00 85.56 187 ALA A O 1
ATOM 1306 N N . ALA A 1 188 ? 4.386 13.300 -4.381 1.00 86.56 188 ALA A N 1
ATOM 1307 C CA . ALA A 1 188 ? 4.095 14.281 -3.337 1.00 86.56 188 ALA A CA 1
ATOM 1308 C C . ALA A 1 188 ? 2.596 14.314 -2.985 1.00 86.56 188 ALA A C 1
ATOM 1310 O O . ALA A 1 188 ? 2.229 14.258 -1.814 1.00 86.56 188 ALA A O 1
ATOM 1311 N N . ALA A 1 189 ? 1.711 14.319 -3.983 1.00 89.88 189 ALA A N 1
ATOM 1312 C CA . ALA A 1 189 ? 0.269 14.289 -3.752 1.00 89.88 189 ALA A CA 1
ATOM 1313 C C . ALA A 1 189 ? -0.171 13.008 -3.023 1.00 89.88 189 ALA A C 1
ATOM 1315 O O . ALA A 1 189 ? -0.918 13.079 -2.048 1.00 89.88 189 ALA A O 1
ATOM 1316 N N . PHE A 1 190 ? 0.328 11.842 -3.443 1.00 92.06 190 PHE A N 1
ATOM 1317 C CA . PHE A 1 190 ? 0.008 10.558 -2.813 1.00 92.06 190 PHE A CA 1
ATOM 1318 C C . PHE A 1 190 ? 0.532 10.451 -1.384 1.00 92.06 190 PHE A C 1
ATOM 1320 O O . PHE A 1 190 ? -0.195 9.983 -0.509 1.00 92.06 190 PHE A O 1
ATOM 1327 N N . THR A 1 191 ? 1.753 10.919 -1.119 1.00 90.25 191 THR A N 1
ATOM 1328 C CA . THR A 1 191 ? 2.291 10.942 0.248 1.00 90.25 191 THR A CA 1
ATOM 1329 C C . THR A 1 191 ? 1.480 11.861 1.153 1.00 90.25 191 THR A C 1
ATOM 1331 O O . THR A 1 191 ? 1.055 11.426 2.222 1.00 90.25 191 THR A O 1
ATOM 1334 N N . VAL A 1 192 ? 1.195 13.094 0.726 1.00 93.00 192 VAL A N 1
ATOM 1335 C CA . VAL A 1 192 ? 0.405 14.048 1.518 1.00 93.00 192 VAL A CA 1
ATOM 1336 C C . VAL A 1 192 ? -1.000 13.505 1.780 1.00 93.00 192 VAL A C 1
ATOM 1338 O O . VAL A 1 192 ? -1.435 13.460 2.933 1.00 93.00 192 VAL A O 1
ATOM 1341 N N . ALA A 1 193 ? -1.691 13.035 0.739 1.00 92.00 193 ALA A N 1
ATOM 1342 C CA . ALA A 1 193 ? -3.038 12.486 0.864 1.00 92.00 193 ALA A CA 1
ATOM 1343 C C . ALA A 1 193 ? -3.063 11.225 1.739 1.00 92.00 193 ALA A C 1
ATOM 1345 O O . ALA A 1 193 ? -3.943 11.079 2.586 1.00 92.00 193 ALA A O 1
ATOM 1346 N N . GLY A 1 194 ? -2.080 10.337 1.593 1.00 90.50 194 GLY A N 1
ATOM 1347 C CA . GLY A 1 194 ? -1.984 9.126 2.396 1.00 90.50 194 GLY A CA 1
ATOM 1348 C C . GLY A 1 194 ? -1.686 9.401 3.870 1.00 90.50 194 GLY A C 1
ATOM 1349 O O . GLY A 1 194 ? -2.354 8.831 4.732 1.00 90.50 194 GLY A O 1
ATOM 1350 N N . VAL A 1 195 ? -0.767 10.325 4.185 1.00 91.81 195 VAL A N 1
ATOM 1351 C CA . VAL A 1 195 ? -0.509 10.755 5.573 1.00 91.81 195 VAL A CA 1
ATOM 1352 C C . VAL A 1 195 ? -1.764 11.386 6.170 1.00 91.81 195 VAL A C 1
ATOM 1354 O O . VAL A 1 195 ? -2.146 11.061 7.296 1.00 91.81 195 VAL A O 1
ATOM 1357 N N . TRP A 1 196 ? -2.441 12.251 5.413 1.00 93.88 196 TRP A N 1
ATOM 1358 C CA . TRP A 1 196 ? -3.675 12.890 5.859 1.00 93.88 196 TRP A CA 1
ATOM 1359 C C . TRP A 1 196 ? -4.784 11.868 6.147 1.00 93.88 196 TRP A C 1
ATOM 1361 O O . TRP A 1 196 ? -5.406 11.928 7.210 1.00 93.88 196 TRP A O 1
ATOM 1371 N N . LEU A 1 197 ? -4.987 10.890 5.257 1.00 91.94 197 LEU A N 1
ATOM 1372 C CA . LEU A 1 197 ? -5.955 9.803 5.444 1.00 91.94 197 LEU A CA 1
ATOM 1373 C C . LEU A 1 197 ? -5.597 8.912 6.633 1.00 91.94 197 LEU A C 1
ATOM 1375 O O . LEU A 1 197 ? -6.489 8.529 7.386 1.00 91.94 197 LEU A O 1
ATOM 1379 N N . LEU A 1 198 ? -4.313 8.628 6.853 1.00 89.88 198 LEU A N 1
ATOM 1380 C CA . LEU A 1 198 ? -3.841 7.850 7.999 1.00 89.88 198 LEU A CA 1
ATOM 1381 C C . LEU A 1 198 ? -4.160 8.572 9.317 1.00 89.88 198 LEU A C 1
ATOM 1383 O O . LEU A 1 198 ? -4.719 7.971 10.238 1.00 89.88 198 LEU A O 1
ATOM 1387 N N . ILE A 1 199 ? -3.883 9.879 9.390 1.00 89.25 199 ILE A N 1
ATOM 1388 C CA . ILE A 1 199 ? -4.218 10.710 10.556 1.00 89.25 199 ILE A CA 1
ATOM 1389 C C . ILE A 1 199 ? -5.738 10.742 10.761 1.00 89.25 199 ILE A C 1
ATOM 1391 O O . ILE A 1 199 ? -6.218 10.417 11.849 1.00 89.25 199 ILE A O 1
ATOM 1395 N N . ARG A 1 200 ? -6.513 11.063 9.719 1.00 88.75 200 ARG A N 1
ATOM 1396 C CA . ARG A 1 200 ? -7.982 11.113 9.787 1.00 88.75 200 ARG A CA 1
ATOM 1397 C C . ARG A 1 200 ? -8.597 9.768 10.157 1.00 88.75 200 ARG A C 1
ATOM 1399 O O . ARG A 1 200 ? -9.525 9.746 10.955 1.00 88.75 200 ARG A O 1
ATOM 1406 N N . GLY A 1 201 ? -8.097 8.667 9.601 1.00 83.81 201 GLY A N 1
ATOM 1407 C CA . GLY A 1 201 ? -8.534 7.306 9.915 1.00 83.81 201 GLY A CA 1
ATOM 1408 C C . GLY A 1 201 ? -8.301 6.959 11.382 1.00 83.81 201 GLY A 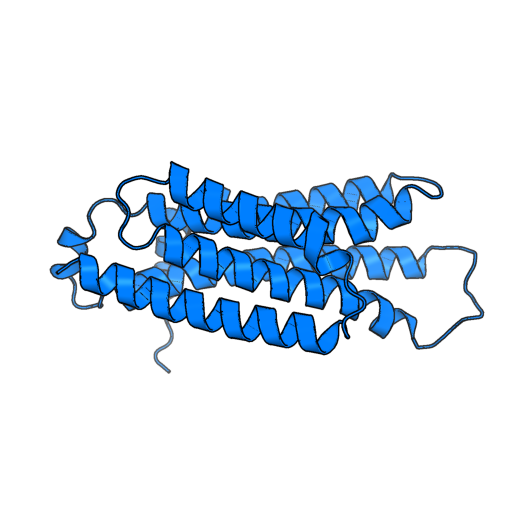C 1
ATOM 1409 O O . GLY A 1 201 ? -9.220 6.488 12.042 1.00 83.81 201 GLY A O 1
ATOM 1410 N N . SER A 1 202 ? -7.125 7.298 11.926 1.00 83.38 202 SER A N 1
ATOM 1411 C CA . SER A 1 202 ? -6.839 7.087 13.352 1.00 83.38 202 SER A CA 1
ATOM 1412 C C . SER A 1 202 ? -7.775 7.878 14.274 1.00 83.38 202 SER A C 1
ATOM 1414 O O . SER A 1 202 ? -8.266 7.339 15.263 1.00 83.38 202 SER A O 1
ATOM 1416 N N . ILE A 1 203 ? -8.080 9.135 13.928 1.00 84.94 203 ILE A N 1
ATOM 1417 C CA . ILE A 1 203 ? -9.019 9.970 14.690 1.00 84.94 203 ILE A CA 1
ATOM 1418 C C . ILE A 1 203 ? -10.439 9.407 14.588 1.00 84.94 203 ILE A C 1
ATOM 1420 O O . ILE A 1 203 ? -11.135 9.320 15.594 1.00 84.94 203 ILE A O 1
ATOM 1424 N N . ARG A 1 204 ? -10.861 8.995 13.386 1.00 82.38 204 ARG A N 1
ATOM 1425 C CA . ARG A 1 204 ? -12.187 8.422 13.140 1.00 82.38 204 ARG A CA 1
ATOM 1426 C C . ARG A 1 20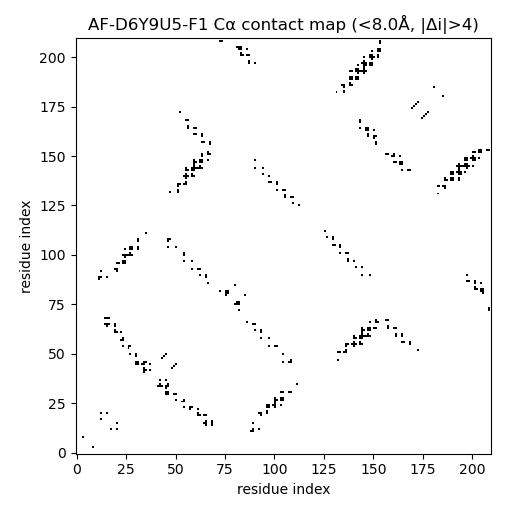4 ? -12.409 7.136 13.935 1.00 82.38 204 ARG A C 1
ATOM 1428 O O . ARG A 1 204 ? -13.455 7.001 14.555 1.00 82.38 204 ARG A O 1
ATOM 1435 N N . ALA A 1 205 ? -11.413 6.250 13.977 1.00 77.00 205 ALA A N 1
ATOM 1436 C CA . ALA A 1 205 ? -11.452 5.057 14.820 1.00 77.00 205 ALA A CA 1
ATOM 1437 C C . ALA A 1 205 ? -11.658 5.428 16.302 1.00 77.00 205 ALA A C 1
ATOM 1439 O O . ALA A 1 205 ? -12.465 4.815 16.988 1.00 77.00 205 ALA A O 1
ATOM 1440 N N . GLY A 1 206 ? -10.998 6.494 16.770 1.00 68.00 206 GLY A N 1
ATOM 1441 C CA . GLY A 1 206 ? -11.192 7.053 18.111 1.00 68.00 206 GLY A CA 1
ATOM 1442 C C . GLY A 1 206 ? -12.586 7.627 18.383 1.00 68.00 206 GLY A C 1
ATOM 1443 O O . GLY A 1 206 ? -13.077 7.485 19.496 1.00 68.00 206 GLY A O 1
ATOM 1444 N N . GLY A 1 207 ? -13.199 8.285 17.395 1.00 63.72 207 GLY A N 1
ATOM 1445 C CA . GLY A 1 207 ? -14.474 8.995 17.542 1.00 63.72 207 GLY A CA 1
ATOM 1446 C C . GLY A 1 207 ? -15.721 8.121 17.413 1.00 63.72 207 GLY A C 1
ATOM 1447 O O . GLY A 1 207 ? -16.704 8.400 18.079 1.00 63.72 207 GLY A O 1
ATOM 1448 N N . GLU A 1 208 ? -15.692 7.062 16.599 1.00 54.59 208 GLU A N 1
ATOM 1449 C CA . GLU A 1 208 ? -16.798 6.084 16.533 1.00 54.59 208 GLU A CA 1
ATOM 1450 C C . GLU A 1 208 ? -16.755 5.076 17.692 1.00 54.59 208 GLU A C 1
ATOM 1452 O O . GLU A 1 208 ? -17.742 4.420 18.002 1.00 54.59 208 GLU A O 1
ATOM 1457 N N . ALA A 1 209 ? -15.617 4.996 18.382 1.00 49.16 209 ALA A N 1
ATOM 1458 C CA . ALA A 1 209 ? -15.510 4.367 19.682 1.00 49.16 209 ALA A CA 1
ATOM 1459 C C . ALA A 1 209 ? -15.946 5.316 20.812 1.00 49.16 209 ALA A C 1
ATOM 1461 O O . ALA A 1 209 ? -15.464 5.131 21.926 1.00 49.16 209 ALA A O 1
ATOM 1462 N N . VAL A 1 210 ? -16.855 6.280 20.596 1.00 41.62 210 VAL A N 1
ATOM 1463 C CA . VAL A 1 210 ? -17.537 7.116 21.621 1.00 41.62 210 VAL A CA 1
ATOM 1464 C C . VAL A 1 210 ? -19.033 6.870 21.522 1.00 41.62 210 VAL A C 1
ATOM 1466 O O . VAL A 1 210 ? -19.573 6.387 22.544 1.00 41.62 210 VAL A O 1
#

Foldseek 3Di:
DPDDDPVVLVVLCVLLPVCLLVVLQVVLLVLLVVLVVDDDPVNCCSLFVVNLLPNLLSLLLSLLSSLLSDDDPLVVVVDPDFQLVSNLSSLVSSLVSSVNSLVSSLVSQLVVVVPDPPPPDDDVCSNVVSCLRSLLSSLSSLLSSLQLLQLNQLDNDSVVSSVRSVVVSCCCVPPVVPDPDDSVVNSVVSNVNSVVSSSNSSVSSRVSSD

Radius of gyration: 18.56 Å; Cα contacts (8 Å, |Δi|>4): 270; chains: 1; bounding box: 47×32×52 Å

pLDDT: mean 78.49, std 14.03, range [36.62, 94.44]

Secondary structure (DSSP, 8-state):
-----HHHHHHHHHHH-HHHHHHHHHHHHHHHHHHHH--TTHHHIIIIIHHHHHHHHHHHHHHHHHHHT---GGGGGGSSS-HHHHHHHHHHHHHHHHHHHHHHHHHHHHHHHHT-TT-SSS-TTHHHHHHHHHHHHHHHHHHHHHHHHHHHTT-S-HHHHHHHHHHHHHHHHHTGGGS---HHHHHHHHHHHHHHHHHHHHHHHHHHT-

Organism: Thermobispora bispora (strain ATCC 19993 / DSM 43833 / CBS 139.67 / JCM 10125 / KCTC 9307 / NBRC 14880 / R51) (NCBI:txid469371)

Mean predicted aligned error: 8.4 Å

Sequence (210 aa):
MTIVPVELWRHEMRRCGPVALGTPVAVASCAALVAVMAGGGMREFLAVRLPGALLPLVAGVCAVGVMAREVMPELQRTFATPYPVTVRRRLWLLVIAVGLGAGVLGLSAAAGAATGPDVAGQDTAGSGAVLSPVASAAAFSLLLIGLGGHAAAGRAQPGPAAALVMTAWLAKLLVLDRIPLPSAAVAAAFTVAGVWLLIRGSIRAGGEAV

Solvent-accessible surface area (backbone atoms only — not comparable to full-atom values): 10799 Å² total; per-residue (Å²): 133,83,83,76,57,69,68,57,56,57,51,47,48,59,60,43,31,63,61,49,46,42,48,31,34,52,52,27,50,50,36,40,51,53,19,71,73,37,67,71,82,54,20,58,46,35,53,51,53,48,47,46,53,48,48,19,50,48,35,6,47,28,28,25,50,36,56,66,57,64,79,60,65,70,65,41,70,81,47,96,61,61,54,33,60,56,51,45,53,51,52,48,52,42,52,51,28,41,49,51,13,44,48,50,35,46,52,44,48,53,55,51,65,76,70,53,94,83,62,95,81,69,60,98,48,64,66,61,65,53,48,50,56,43,49,37,25,50,17,46,18,40,23,24,27,7,48,6,34,32,50,27,34,74,44,98,54,58,65,69,19,43,50,53,34,53,50,53,50,48,46,40,68,72,50,53,70,71,51,97,63,62,65,69,61,54,26,51,50,27,37,53,52,7,53,49,30,37,53,51,13,23,50,40,38,40,58,68,60,106